Protein AF-A0A7D6HSE8-F1 (afdb_monomer)

pLDDT: mean 80.62, std 21.32, range [30.31, 98.62]

Sequence (185 aa):
MSLGQIPGYRVGAGWLGALLAVSVLATGCTHPKQSHAVPAATVAAPESGAAALASEVQRELNSMRVTRYQHTTAVEESSG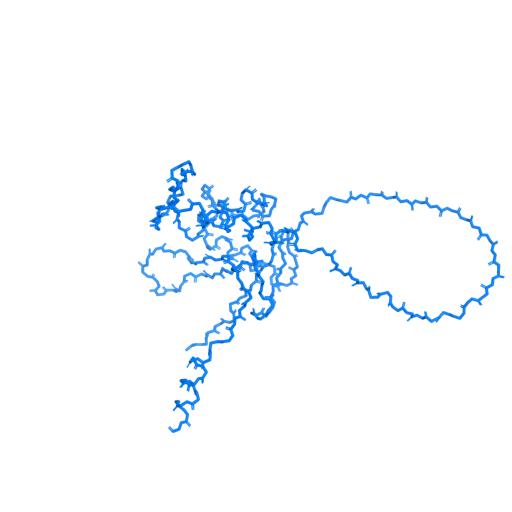QFFYDCSGLVDYALERATPADLQPIPHQKARPLAADIESYLQRGLGGPIQGWQPLSRVDALRAGDVVAWLATEDSTTGDTGHVMVVLAAPAQNSARRRRMAGARG

Solvent-accessible surface area (backbone atoms only — not comparable to full-atom values): 11095 Å² total; per-residue (Å²): 134,80,86,69,85,70,55,37,32,34,32,25,70,79,84,80,87,82,81,86,84,87,86,82,91,84,91,75,97,72,91,74,85,81,73,81,71,72,75,79,76,78,82,81,81,49,62,66,34,11,46,35,34,32,52,40,49,51,50,49,62,74,50,51,73,43,74,48,82,36,92,62,68,48,75,43,71,95,78,12,36,45,28,24,31,55,27,41,49,53,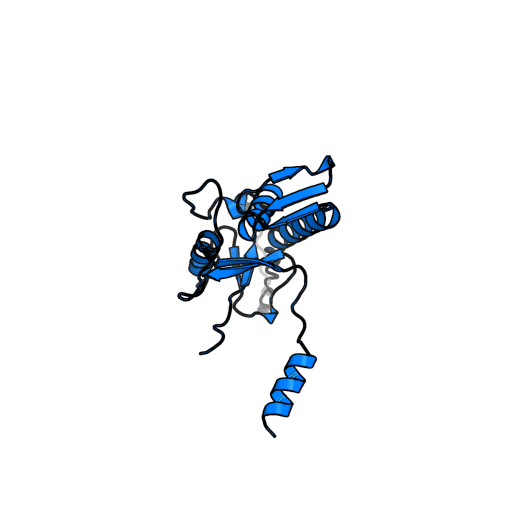51,57,30,27,60,73,48,39,43,78,46,46,67,74,51,66,59,90,60,100,57,52,46,21,38,32,51,27,58,50,54,60,72,15,73,89,42,70,43,86,23,33,36,58,34,98,46,66,83,72,44,38,43,19,21,40,37,46,39,66,48,58,94,84,62,85,79,82,61,57,35,40,35,46,73,32,80,54,58,72,75,85,62,65,70,61,53,50,55,62,60,62,73,75,112

Structure (mmCIF, N/CA/C/O backbone):
data_AF-A0A7D6HSE8-F1
#
_entry.id   AF-A0A7D6HSE8-F1
#
loop_
_atom_site.group_PDB
_atom_site.id
_atom_site.type_symbol
_atom_site.label_atom_id
_atom_site.label_alt_id
_atom_site.label_comp_id
_atom_site.label_asym_id
_atom_site.label_entity_id
_atom_site.label_seq_id
_atom_site.pdbx_PDB_ins_code
_atom_site.Cartn_x
_atom_site.Cartn_y
_atom_site.Cartn_z
_atom_site.occupancy
_atom_site.B_iso_or_equiv
_atom_site.auth_seq_id
_atom_site.auth_comp_id
_atom_site.auth_asym_id
_atom_site.auth_atom_id
_atom_site.pdbx_PDB_model_num
ATOM 1 N N . MET A 1 1 ? -0.304 -4.007 -27.794 1.00 36.06 1 MET A N 1
ATOM 2 C CA . MET A 1 1 ? 0.899 -3.689 -26.996 1.00 36.06 1 MET A CA 1
ATOM 3 C C . MET A 1 1 ? 0.974 -4.669 -25.834 1.00 36.06 1 MET A C 1
ATOM 5 O O . MET A 1 1 ? -0.071 -5.063 -25.330 1.00 36.06 1 MET A O 1
ATOM 9 N N . SER A 1 2 ? 2.173 -5.170 -25.530 1.00 30.31 2 SER A N 1
ATOM 10 C CA . SER A 1 2 ? 2.419 -6.260 -24.574 1.00 30.31 2 SER A CA 1
ATOM 11 C C . SER A 1 2 ? 2.008 -5.851 -23.158 1.00 30.31 2 SER A C 1
ATOM 13 O O . SER A 1 2 ? 2.366 -4.760 -22.727 1.00 30.31 2 SER A O 1
ATOM 15 N N . LEU A 1 3 ? 1.287 -6.716 -22.435 1.00 37.12 3 LEU A N 1
ATOM 16 C CA . LEU A 1 3 ? 1.156 -6.619 -20.979 1.00 37.12 3 LEU A CA 1
ATOM 17 C C . LEU A 1 3 ? 2.565 -6.797 -20.407 1.00 37.12 3 LEU A C 1
ATOM 19 O O . LEU A 1 3 ? 3.036 -7.926 -20.262 1.00 37.12 3 LEU A O 1
ATOM 23 N N . GLY A 1 4 ? 3.257 -5.678 -20.191 1.00 40.88 4 GLY A N 1
ATOM 24 C CA . GLY A 1 4 ? 4.542 -5.644 -19.514 1.00 40.88 4 GLY A CA 1
ATOM 25 C C . GLY A 1 4 ? 4.431 -6.420 -18.209 1.00 40.88 4 GLY A C 1
ATOM 26 O O . GLY A 1 4 ? 3.428 -6.335 -17.502 1.00 40.88 4 GLY A O 1
ATOM 27 N N . GLN A 1 5 ? 5.428 -7.254 -17.951 1.00 48.22 5 GLN A N 1
ATOM 28 C CA . GLN A 1 5 ? 5.528 -8.063 -16.748 1.00 48.22 5 GLN A CA 1
ATOM 29 C C . GLN A 1 5 ? 5.474 -7.121 -15.540 1.00 48.22 5 GLN A C 1
ATOM 31 O O . GLN A 1 5 ? 6.417 -6.369 -15.325 1.00 48.22 5 GLN A O 1
ATOM 36 N N . ILE A 1 6 ? 4.362 -7.112 -14.800 1.00 50.72 6 ILE A N 1
ATOM 37 C CA . ILE A 1 6 ? 4.238 -6.292 -13.592 1.00 50.72 6 ILE A CA 1
ATOM 38 C C . ILE A 1 6 ? 5.095 -6.970 -12.509 1.00 50.72 6 ILE A C 1
ATOM 40 O O . ILE A 1 6 ? 4.810 -8.126 -12.169 1.00 50.72 6 ILE A O 1
ATOM 44 N N . PRO A 1 7 ? 6.167 -6.324 -12.015 1.00 69.06 7 PRO A N 1
ATOM 45 C CA . PRO A 1 7 ? 7.009 -6.897 -10.974 1.00 69.06 7 PRO A CA 1
ATOM 46 C C . PRO A 1 7 ? 6.282 -6.900 -9.622 1.00 69.06 7 PRO A C 1
ATOM 48 O O . PRO A 1 7 ? 5.428 -6.058 -9.350 1.00 69.06 7 PRO A O 1
ATOM 51 N N . GLY A 1 8 ? 6.624 -7.874 -8.779 1.00 68.12 8 GLY A N 1
ATOM 52 C CA . GLY A 1 8 ? 6.192 -7.932 -7.383 1.00 68.12 8 GLY A CA 1
ATOM 53 C C . GLY A 1 8 ? 7.347 -7.612 -6.442 1.00 68.12 8 GLY A C 1
ATOM 54 O O . GLY A 1 8 ? 8.510 -7.762 -6.819 1.00 68.12 8 GLY A O 1
ATOM 55 N N . TYR A 1 9 ? 7.040 -7.223 -5.209 1.00 82.62 9 TYR A N 1
ATOM 56 C CA . TYR A 1 9 ? 8.035 -6.912 -4.184 1.00 82.62 9 TYR A CA 1
ATOM 57 C C . TYR A 1 9 ? 7.626 -7.479 -2.832 1.00 82.62 9 TYR A C 1
ATOM 59 O O . TYR A 1 9 ? 6.444 -7.568 -2.525 1.00 82.62 9 TYR A O 1
ATOM 67 N N . ARG A 1 10 ? 8.605 -7.844 -2.009 1.00 80.31 10 ARG A N 1
ATOM 68 C CA . ARG A 1 10 ? 8.411 -8.368 -0.656 1.00 80.31 10 ARG A CA 1
ATOM 69 C C . ARG A 1 10 ? 9.017 -7.423 0.369 1.00 80.31 10 ARG A C 1
ATOM 71 O O . ARG A 1 10 ? 10.150 -6.998 0.179 1.00 80.31 10 ARG A O 1
ATOM 78 N N . VAL A 1 11 ? 8.307 -7.161 1.461 1.00 74.38 11 VAL A N 1
ATOM 79 C CA . VAL A 1 11 ? 8.814 -6.386 2.604 1.00 74.38 11 VAL A CA 1
ATOM 80 C C . VAL A 1 11 ? 9.790 -7.239 3.432 1.00 74.38 11 VAL A C 1
ATOM 82 O O . VAL A 1 11 ? 9.459 -8.368 3.801 1.00 74.38 11 VAL A O 1
ATOM 85 N N . GLY A 1 12 ? 10.992 -6.733 3.714 1.00 55.94 12 GLY A N 1
ATOM 86 C CA . GLY A 1 12 ? 12.072 -7.423 4.426 1.00 55.94 12 GLY A CA 1
ATOM 87 C C . GLY A 1 12 ? 12.491 -6.694 5.704 1.00 55.94 12 GLY A C 1
ATOM 88 O O . GLY A 1 12 ? 12.562 -5.482 5.721 1.00 55.94 12 GLY A O 1
ATOM 89 N N . ALA A 1 13 ? 12.823 -7.422 6.772 1.00 50.97 13 ALA A N 1
ATOM 90 C CA . ALA A 1 13 ? 13.191 -6.809 8.050 1.00 50.97 13 ALA A CA 1
ATOM 91 C C . ALA A 1 13 ? 14.540 -6.059 7.995 1.00 50.97 13 ALA A C 1
ATOM 93 O O . ALA A 1 13 ? 15.542 -6.592 7.508 1.00 50.97 13 ALA A O 1
ATOM 94 N N . GLY A 1 14 ? 14.581 -4.845 8.554 1.00 42.38 14 GLY A N 1
ATOM 95 C CA . GLY A 1 14 ? 15.813 -4.083 8.768 1.00 42.38 14 GLY A CA 1
ATOM 96 C C . GLY A 1 14 ? 16.834 -4.849 9.622 1.00 42.38 14 GLY A C 1
ATOM 97 O O . GLY A 1 14 ? 16.529 -5.318 10.717 1.00 42.38 14 GLY A O 1
ATOM 98 N N . TRP A 1 15 ? 18.063 -4.978 9.121 1.00 44.41 15 TRP A N 1
ATOM 99 C CA . TRP A 1 15 ? 19.154 -5.678 9.802 1.00 44.41 15 TRP A CA 1
ATOM 100 C C . TRP A 1 15 ? 19.808 -4.777 10.864 1.00 44.41 15 TRP A C 1
ATOM 102 O O . TRP A 1 15 ? 20.559 -3.867 10.517 1.00 44.41 15 TRP A O 1
ATOM 112 N N . LEU A 1 16 ? 19.597 -5.058 12.156 1.00 44.12 16 LEU A N 1
ATOM 113 C CA . LEU A 1 16 ? 20.540 -4.655 13.208 1.00 44.12 16 LEU A CA 1
ATOM 114 C C . LEU A 1 16 ? 21.566 -5.777 13.401 1.00 44.12 16 LEU A C 1
ATOM 116 O O . LEU A 1 16 ? 21.229 -6.881 13.824 1.00 44.12 16 LEU A O 1
ATOM 120 N N . GLY A 1 17 ? 22.824 -5.488 13.072 1.00 39.34 17 GLY A N 1
ATOM 121 C CA . GLY A 1 17 ? 23.940 -6.404 13.277 1.00 39.34 17 GLY A CA 1
ATOM 122 C C . GLY A 1 17 ? 24.203 -6.669 14.760 1.00 39.34 17 GLY A C 1
ATOM 123 O O . GLY A 1 17 ? 24.316 -5.735 15.553 1.00 39.34 17 GLY A O 1
ATOM 124 N N . ALA A 1 18 ? 24.363 -7.943 15.118 1.00 41.59 18 ALA A N 1
ATOM 125 C CA . ALA A 1 18 ? 24.925 -8.359 16.396 1.00 41.59 18 ALA A CA 1
ATOM 126 C C . ALA A 1 18 ? 26.293 -9.017 16.166 1.00 41.59 18 ALA A C 1
ATOM 128 O O . ALA A 1 18 ? 26.443 -9.962 15.392 1.00 41.59 18 ALA A O 1
ATOM 129 N N . LEU A 1 19 ? 27.286 -8.435 16.831 1.00 45.53 19 LEU A N 1
ATOM 130 C CA . LEU A 1 19 ? 28.700 -8.779 16.844 1.00 45.53 19 LEU A CA 1
ATOM 131 C C . LEU A 1 19 ? 29.009 -10.051 17.656 1.00 45.53 19 LEU A C 1
ATOM 133 O O . LEU A 1 19 ? 28.381 -10.316 18.673 1.00 45.53 19 LEU A O 1
ATOM 137 N N . LEU A 1 20 ? 30.101 -10.701 17.231 1.00 44.66 20 LEU A N 1
ATOM 138 C CA . LEU A 1 20 ? 31.124 -11.422 18.007 1.00 44.66 20 LEU A CA 1
ATOM 139 C C . LEU A 1 20 ? 30.714 -12.619 18.887 1.00 44.66 20 LEU A C 1
ATOM 141 O O . LEU A 1 20 ? 30.220 -12.471 19.998 1.00 44.66 20 LEU A O 1
ATOM 145 N N . ALA A 1 21 ? 31.208 -13.795 18.490 1.00 40.31 21 ALA A N 1
ATOM 146 C CA . ALA A 1 21 ? 31.783 -14.748 19.436 1.00 40.31 21 ALA A CA 1
ATOM 147 C C . ALA A 1 21 ? 33.101 -15.302 18.873 1.00 40.31 21 ALA A C 1
ATOM 149 O O . ALA A 1 21 ? 33.128 -16.127 17.962 1.00 40.31 21 ALA A O 1
ATOM 150 N N . VAL A 1 22 ? 34.205 -14.793 19.419 1.00 44.22 22 VAL A N 1
ATOM 151 C CA . VAL A 1 22 ? 35.544 -15.385 19.330 1.00 44.22 22 VAL A CA 1
ATOM 152 C C . VAL A 1 22 ? 35.584 -16.581 20.279 1.00 44.22 22 VAL A C 1
ATOM 154 O O . VAL A 1 22 ? 35.156 -16.466 21.426 1.00 44.22 22 VAL A O 1
ATOM 157 N N . SER A 1 23 ? 36.142 -17.710 19.848 1.00 45.28 23 SER A N 1
ATOM 158 C CA . SER A 1 23 ? 36.688 -18.721 20.761 1.00 45.28 23 SER A CA 1
ATOM 159 C C . SER A 1 23 ? 37.835 -19.479 20.102 1.00 45.28 23 SER A C 1
ATOM 161 O O . SER A 1 23 ? 37.793 -19.831 18.925 1.00 45.28 23 SER A O 1
ATOM 163 N N . VAL A 1 24 ? 38.888 -19.651 20.894 1.00 48.06 24 VAL A N 1
ATOM 164 C CA . VAL A 1 24 ? 40.254 -20.031 20.534 1.00 48.06 24 VAL A CA 1
ATOM 165 C C . VAL A 1 24 ? 40.565 -21.420 21.116 1.00 48.06 24 VAL A C 1
ATOM 167 O O . VAL A 1 24 ? 40.297 -21.661 22.286 1.00 48.06 24 VAL A O 1
ATOM 170 N N . LEU A 1 25 ? 41.188 -22.256 20.269 1.00 50.25 25 LEU A N 1
ATOM 171 C CA . LEU A 1 25 ? 42.064 -23.431 20.482 1.00 50.25 25 LEU A CA 1
ATOM 172 C C . LEU A 1 25 ? 41.555 -24.715 21.173 1.00 50.25 25 LEU A C 1
ATOM 174 O O . LEU A 1 25 ? 41.313 -24.751 22.373 1.00 50.25 25 LEU A O 1
ATOM 178 N N . ALA A 1 26 ? 41.676 -25.830 20.436 1.00 41.03 26 ALA A N 1
ATOM 179 C CA . ALA A 1 26 ? 42.289 -27.065 20.940 1.00 41.03 26 ALA A CA 1
ATOM 180 C C . ALA A 1 26 ? 42.908 -27.889 19.789 1.00 41.03 26 ALA A C 1
ATOM 182 O O . ALA A 1 26 ? 42.267 -28.179 18.781 1.00 41.03 26 ALA A O 1
ATOM 183 N N . THR A 1 27 ? 44.181 -28.237 19.954 1.00 50.97 27 THR A N 1
ATOM 184 C CA . THR A 1 27 ? 45.035 -29.021 19.055 1.00 50.97 27 THR A CA 1
ATOM 185 C C . THR A 1 27 ? 44.689 -30.510 19.142 1.00 50.97 27 THR A C 1
ATOM 187 O O . THR A 1 27 ? 44.742 -31.090 20.223 1.00 50.97 27 THR A O 1
ATOM 190 N N . GLY A 1 28 ? 44.398 -31.153 18.008 1.00 42.84 28 GLY A N 1
ATOM 191 C CA . GLY A 1 28 ? 44.205 -32.603 17.933 1.00 42.84 28 GLY A CA 1
ATOM 192 C C . GLY A 1 28 ? 44.249 -33.110 16.493 1.00 42.84 28 GLY A C 1
ATOM 193 O O . GLY A 1 28 ? 43.320 -32.894 15.721 1.00 42.84 28 GLY A O 1
ATOM 194 N N . CYS A 1 29 ? 45.343 -33.777 16.122 1.00 44.50 29 CYS A N 1
ATOM 195 C CA . CYS A 1 29 ? 45.535 -34.394 14.812 1.00 44.50 29 CYS A CA 1
ATOM 196 C C . CYS A 1 29 ? 44.615 -35.608 14.632 1.00 44.50 29 CYS A C 1
ATOM 198 O O . CYS A 1 29 ? 44.928 -36.696 15.102 1.00 44.50 29 CYS A O 1
ATOM 200 N N . THR A 1 30 ? 43.528 -35.451 13.883 1.00 50.44 30 THR A N 1
ATOM 201 C CA . THR A 1 30 ? 42.883 -36.542 13.137 1.00 50.44 30 THR A CA 1
ATOM 202 C C . THR A 1 30 ? 42.381 -35.956 11.822 1.00 50.44 30 THR A C 1
ATOM 204 O O . THR A 1 30 ? 41.719 -34.928 11.827 1.00 50.44 30 THR A O 1
ATOM 207 N N . HIS A 1 31 ? 42.769 -36.549 10.690 1.00 52.72 31 HIS A N 1
ATOM 208 C CA . HIS A 1 31 ? 42.322 -36.151 9.352 1.00 52.72 31 HIS A CA 1
ATOM 209 C C . HIS A 1 31 ? 40.911 -36.705 9.098 1.00 52.72 31 HIS A C 1
ATOM 211 O O . HIS A 1 31 ? 40.783 -37.923 8.936 1.00 52.72 31 HIS A O 1
ATOM 217 N N . PRO A 1 32 ? 39.855 -35.877 8.986 1.00 47.06 32 PRO A N 1
ATOM 218 C CA . PRO A 1 32 ? 38.581 -36.323 8.462 1.00 47.06 32 PRO A CA 1
ATOM 219 C C . PRO A 1 32 ? 38.535 -36.049 6.957 1.00 47.06 32 PRO A C 1
ATOM 221 O O . PRO A 1 32 ? 38.847 -34.962 6.471 1.00 47.06 32 PRO A O 1
ATOM 224 N N . LYS A 1 33 ? 38.110 -37.066 6.213 1.00 42.75 33 LYS A N 1
ATOM 225 C CA . LYS A 1 33 ? 37.761 -37.010 4.795 1.00 42.75 33 LYS A CA 1
ATOM 226 C C . LYS A 1 33 ? 36.718 -35.898 4.596 1.00 42.75 33 LYS A C 1
ATOM 228 O O . LYS A 1 33 ? 35.562 -36.069 4.983 1.00 42.75 33 LYS A O 1
ATOM 233 N N . GLN A 1 34 ? 37.132 -34.757 4.043 1.00 43.34 34 GLN A N 1
ATOM 234 C CA . GLN A 1 34 ? 36.261 -33.612 3.772 1.00 43.34 34 GLN A CA 1
ATOM 235 C C . GLN A 1 34 ? 35.265 -33.978 2.669 1.00 43.34 34 GLN A C 1
ATOM 237 O O . GLN A 1 34 ? 35.491 -33.768 1.482 1.00 43.34 34 GLN A O 1
ATOM 242 N N . SER A 1 35 ? 34.142 -34.565 3.071 1.00 46.38 35 SER A N 1
ATOM 243 C CA . SER A 1 35 ? 32.931 -34.507 2.267 1.00 46.38 35 SER A CA 1
ATOM 244 C C . SER A 1 35 ? 32.441 -33.072 2.387 1.00 46.38 35 SER A C 1
ATOM 246 O O . SER A 1 35 ? 31.913 -32.690 3.430 1.00 46.38 3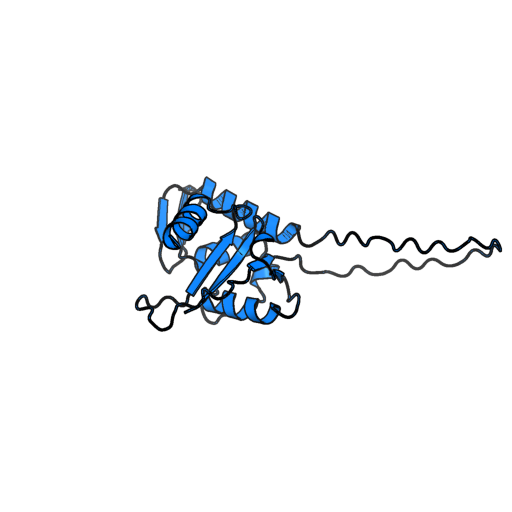5 SER A O 1
ATOM 248 N N . HIS A 1 36 ? 32.675 -32.258 1.358 1.00 41.41 36 HIS A N 1
ATOM 249 C CA . HIS A 1 36 ? 32.034 -30.955 1.218 1.00 41.41 36 HIS A CA 1
ATOM 250 C C . HIS A 1 36 ? 30.530 -31.175 1.008 1.00 41.41 36 HIS A C 1
ATOM 252 O O . HIS A 1 36 ? 30.005 -31.057 -0.096 1.00 41.41 36 HIS A O 1
ATOM 258 N N . ALA A 1 37 ? 29.828 -31.526 2.083 1.00 45.69 37 ALA A N 1
ATOM 259 C CA . ALA A 1 37 ? 28.430 -31.189 2.215 1.00 45.69 37 ALA A CA 1
ATOM 260 C C . ALA A 1 37 ? 28.402 -29.664 2.268 1.00 45.69 37 ALA A C 1
ATOM 262 O O . ALA A 1 37 ? 28.741 -29.058 3.283 1.00 45.69 37 ALA A O 1
ATOM 263 N N . VAL A 1 38 ? 28.098 -29.048 1.126 1.00 43.41 38 VAL A N 1
ATOM 264 C CA . VAL A 1 38 ? 27.710 -27.643 1.072 1.00 43.41 38 VAL A CA 1
ATOM 265 C C . VAL A 1 38 ? 26.595 -27.503 2.105 1.00 43.41 38 VAL A C 1
ATOM 267 O O . VAL A 1 38 ? 25.578 -28.188 1.954 1.00 43.41 38 VAL A O 1
ATOM 270 N N . PRO A 1 39 ? 26.760 -26.712 3.180 1.00 44.56 39 PRO A N 1
ATOM 271 C CA . PRO A 1 39 ? 25.620 -26.401 4.012 1.00 44.56 39 PRO A CA 1
ATOM 272 C C . PRO A 1 39 ? 24.619 -25.738 3.075 1.00 44.56 39 PRO A C 1
ATOM 274 O O . PRO A 1 39 ? 24.900 -24.686 2.498 1.00 44.56 39 PRO A O 1
ATOM 277 N N . ALA A 1 40 ? 23.483 -26.402 2.856 1.00 45.91 40 ALA A N 1
ATOM 278 C CA . ALA A 1 40 ? 22.316 -25.751 2.308 1.00 45.91 40 ALA A CA 1
ATOM 279 C C . ALA A 1 40 ? 22.041 -24.596 3.266 1.00 45.91 40 ALA A C 1
ATOM 281 O O . ALA A 1 40 ? 21.557 -24.796 4.380 1.00 45.91 40 ALA A O 1
ATOM 282 N N . ALA A 1 41 ? 22.480 -23.405 2.872 1.00 39.56 41 ALA A N 1
ATOM 283 C CA . ALA A 1 41 ? 22.129 -22.182 3.541 1.00 39.56 41 ALA A CA 1
ATOM 284 C C . ALA A 1 41 ? 20.613 -22.081 3.409 1.00 39.56 41 ALA A C 1
ATOM 286 O O . ALA A 1 41 ? 20.081 -21.643 2.390 1.00 39.56 41 ALA A O 1
ATOM 287 N N . THR A 1 42 ? 19.907 -22.556 4.428 1.00 43.62 42 THR A N 1
ATOM 288 C CA . THR A 1 42 ? 18.538 -22.153 4.687 1.00 43.62 42 THR A CA 1
ATOM 289 C C . THR A 1 42 ? 18.607 -20.655 4.947 1.00 43.62 42 THR A C 1
ATOM 291 O O . THR A 1 42 ? 18.818 -20.213 6.072 1.00 43.62 42 THR A O 1
ATOM 294 N N . VAL A 1 43 ? 18.495 -19.858 3.885 1.00 42.53 43 VAL A N 1
ATOM 295 C CA . VAL A 1 43 ? 18.229 -18.424 3.985 1.00 42.53 43 VAL A CA 1
ATOM 296 C C . VAL A 1 43 ? 16.761 -18.293 4.387 1.00 42.53 43 VAL A C 1
ATOM 298 O O . VAL A 1 43 ? 15.889 -18.011 3.572 1.00 42.53 43 VAL A O 1
ATOM 301 N N . ALA A 1 44 ? 16.471 -18.585 5.651 1.00 50.56 44 ALA A N 1
ATOM 302 C CA . ALA A 1 44 ? 15.206 -18.242 6.276 1.00 50.56 44 ALA A CA 1
ATOM 303 C C . ALA A 1 44 ? 15.391 -16.901 6.991 1.00 50.56 44 ALA A C 1
ATOM 305 O O . ALA A 1 44 ? 15.907 -16.881 8.102 1.00 50.56 44 ALA A O 1
ATOM 306 N N . ALA A 1 45 ? 15.030 -15.803 6.314 1.00 50.69 45 ALA A N 1
ATOM 307 C CA . ALA A 1 45 ? 14.552 -14.537 6.899 1.00 50.69 45 ALA A CA 1
ATOM 308 C C . ALA A 1 45 ? 14.378 -13.452 5.811 1.00 50.69 45 ALA A C 1
ATOM 310 O O . ALA A 1 45 ? 15.264 -12.628 5.589 1.00 50.69 45 ALA A O 1
ATOM 311 N N . PRO A 1 46 ? 13.248 -13.481 5.087 1.00 52.28 46 PRO A N 1
ATOM 312 C CA . PRO A 1 46 ? 12.526 -12.238 4.778 1.00 52.28 46 PRO A CA 1
ATOM 313 C C . PRO A 1 46 ? 11.000 -12.361 4.977 1.00 52.28 46 PRO A C 1
ATOM 315 O O . PRO A 1 46 ? 10.239 -11.544 4.475 1.00 52.28 46 PRO A O 1
ATOM 318 N N . GLU A 1 47 ? 10.520 -13.392 5.680 1.00 58.72 47 GLU A N 1
ATOM 319 C CA . GLU A 1 47 ? 9.078 -13.672 5.801 1.00 58.72 47 GLU A CA 1
ATOM 320 C C . GLU A 1 47 ? 8.350 -12.793 6.837 1.00 58.72 47 GLU A C 1
ATOM 322 O O . GLU A 1 47 ? 7.130 -12.670 6.770 1.00 58.72 47 GLU A O 1
ATOM 327 N N . SER A 1 48 ? 9.061 -12.143 7.766 1.00 76.00 48 SER A N 1
ATOM 328 C CA . SER A 1 48 ? 8.428 -11.409 8.872 1.00 76.00 48 SER A CA 1
ATOM 329 C C . SER A 1 48 ? 7.744 -10.107 8.445 1.00 76.00 48 SER A C 1
ATOM 331 O O . SER A 1 48 ? 6.661 -9.817 8.941 1.00 76.00 48 SER A O 1
ATOM 333 N N . GLY A 1 49 ? 8.341 -9.341 7.523 1.00 90.25 49 GLY A N 1
ATOM 334 C CA . GLY A 1 49 ? 7.796 -8.053 7.074 1.00 90.25 49 GLY A CA 1
ATOM 335 C C . GLY A 1 49 ? 6.524 -8.221 6.243 1.00 90.25 49 GLY A C 1
ATOM 336 O O . GLY A 1 49 ? 5.483 -7.657 6.566 1.00 90.25 49 GLY A O 1
ATOM 337 N N . ALA A 1 50 ? 6.571 -9.087 5.227 1.00 93.50 50 ALA A N 1
ATOM 338 C CA . ALA A 1 50 ? 5.390 -9.415 4.429 1.00 93.50 50 ALA A CA 1
ATOM 339 C C . ALA A 1 50 ? 4.268 -10.043 5.274 1.00 93.50 50 ALA A C 1
ATOM 341 O O . ALA A 1 50 ? 3.112 -9.652 5.143 1.00 93.50 50 ALA A O 1
ATOM 342 N N . ALA A 1 51 ? 4.584 -10.961 6.195 1.00 94.94 51 ALA A N 1
ATOM 343 C CA . ALA A 1 51 ? 3.570 -11.530 7.082 1.00 94.94 51 ALA A CA 1
ATOM 344 C C . ALA A 1 51 ? 2.931 -10.474 8.003 1.00 94.94 51 ALA A C 1
ATOM 346 O O . ALA A 1 51 ? 1.719 -10.525 8.232 1.00 94.94 51 ALA A O 1
ATOM 347 N N . ALA A 1 52 ? 3.715 -9.512 8.502 1.00 96.38 52 ALA A N 1
ATOM 348 C CA . ALA A 1 52 ? 3.206 -8.400 9.300 1.00 96.38 52 ALA A CA 1
ATOM 349 C C . ALA A 1 52 ? 2.269 -7.506 8.477 1.00 96.38 52 ALA A C 1
ATOM 351 O O . ALA A 1 52 ? 1.141 -7.265 8.905 1.00 96.38 52 ALA A O 1
ATOM 352 N N . LEU A 1 53 ? 2.679 -7.102 7.268 1.00 97.75 53 LEU A N 1
ATOM 353 C CA . LEU A 1 53 ? 1.837 -6.300 6.377 1.00 97.75 53 LEU A CA 1
ATOM 354 C C . LEU A 1 53 ? 0.539 -7.033 6.010 1.00 97.75 53 LEU A C 1
ATOM 356 O O . LEU A 1 53 ? -0.541 -6.454 6.084 1.00 97.75 53 LEU A O 1
ATOM 360 N N . ALA A 1 54 ? 0.621 -8.320 5.663 1.00 97.88 54 ALA A N 1
ATOM 361 C CA . ALA A 1 54 ? -0.554 -9.133 5.359 1.00 97.88 54 ALA A CA 1
ATOM 362 C C . ALA A 1 54 ? -1.524 -9.206 6.546 1.00 97.88 54 ALA A C 1
ATOM 364 O O . ALA A 1 54 ? -2.735 -9.074 6.368 1.00 97.88 54 ALA A O 1
ATOM 365 N N . SER A 1 55 ? -0.991 -9.412 7.754 1.00 97.94 55 SER A N 1
ATOM 366 C CA . SER A 1 55 ? -1.791 -9.498 8.978 1.00 97.94 55 SER A CA 1
ATOM 367 C C . SER A 1 55 ? -2.480 -8.173 9.290 1.00 97.94 55 SER A C 1
ATOM 369 O O . SER A 1 55 ? -3.647 -8.172 9.680 1.00 97.94 55 SER A O 1
ATOM 371 N N . GLU A 1 56 ? -1.789 -7.056 9.075 1.00 98.38 56 GLU A N 1
ATOM 372 C CA . GLU A 1 56 ? -2.335 -5.723 9.310 1.00 98.38 56 GLU A CA 1
ATOM 373 C C . GLU A 1 56 ? -3.430 -5.366 8.305 1.00 98.38 56 GLU A C 1
ATOM 375 O O . GLU A 1 56 ? -4.538 -5.011 8.707 1.00 98.38 56 GLU A O 1
ATOM 380 N N . VAL A 1 57 ? -3.193 -5.591 7.011 1.00 98.50 57 VAL A N 1
ATOM 381 C CA . VAL A 1 57 ? -4.227 -5.398 5.985 1.00 98.50 57 VAL A CA 1
ATOM 382 C C . VAL A 1 57 ? -5.439 -6.288 6.267 1.00 98.50 57 VAL A C 1
ATOM 384 O O . VAL A 1 57 ? -6.580 -5.842 6.160 1.00 98.50 57 VAL A O 1
ATOM 387 N N . GLN A 1 58 ? -5.233 -7.539 6.688 1.00 98.44 58 GLN A N 1
ATOM 388 C CA . GLN A 1 58 ? -6.342 -8.422 7.046 1.00 98.44 58 GLN A CA 1
ATOM 389 C C . GLN A 1 58 ? -7.108 -7.918 8.280 1.00 98.44 58 GLN A C 1
ATOM 391 O O . GLN A 1 58 ? -8.337 -8.014 8.311 1.00 98.44 58 GLN A O 1
ATOM 396 N N . ARG A 1 59 ? -6.418 -7.367 9.286 1.00 98.44 59 ARG A N 1
ATOM 397 C CA . ARG A 1 59 ? -7.038 -6.748 10.468 1.00 98.44 59 ARG A CA 1
ATOM 398 C C . ARG A 1 59 ? -7.916 -5.563 10.073 1.00 98.44 59 ARG A C 1
ATOM 400 O O . ARG A 1 59 ? -9.052 -5.481 10.546 1.00 98.44 59 ARG A O 1
ATOM 407 N N . GLU A 1 60 ? -7.421 -4.681 9.208 1.00 98.38 60 GLU A N 1
ATOM 408 C CA . GLU A 1 60 ? -8.189 -3.549 8.683 1.00 98.38 60 GLU A CA 1
ATOM 409 C C . GLU A 1 60 ? -9.434 -4.026 7.934 1.00 98.38 60 GLU A C 1
ATOM 411 O O . GLU A 1 60 ? -10.546 -3.628 8.276 1.00 98.38 60 GLU A O 1
ATOM 416 N N . LEU A 1 61 ? -9.269 -4.950 6.979 1.00 97.81 61 LEU A N 1
ATOM 417 C CA . LEU A 1 61 ? -10.376 -5.508 6.195 1.00 97.81 61 LEU A CA 1
ATOM 418 C C . LEU A 1 61 ? -11.437 -6.178 7.079 1.00 97.81 61 LEU A C 1
ATOM 420 O O . LEU A 1 61 ? -12.628 -6.030 6.824 1.00 97.81 61 LEU A O 1
ATOM 424 N N . ASN A 1 62 ? -11.025 -6.872 8.142 1.00 98.31 62 ASN A N 1
ATOM 425 C CA . ASN A 1 62 ? -11.944 -7.502 9.094 1.00 98.31 62 ASN A CA 1
ATOM 426 C C . ASN A 1 62 ? -12.670 -6.486 9.993 1.00 98.31 62 ASN A C 1
ATOM 428 O O . ASN A 1 62 ? -13.756 -6.776 10.494 1.00 98.31 62 ASN A O 1
ATOM 432 N N . SER A 1 63 ? -12.068 -5.319 10.226 1.00 98.19 63 SER A N 1
ATOM 433 C CA . SER A 1 63 ? -12.629 -4.253 11.069 1.00 98.19 63 SER A CA 1
ATOM 434 C C . SER A 1 63 ? -13.507 -3.279 10.276 1.00 98.19 63 SER A C 1
ATOM 436 O O . SER A 1 63 ? -14.304 -2.536 10.853 1.00 98.19 63 SER A O 1
ATOM 438 N N . MET A 1 64 ? -13.367 -3.274 8.952 1.00 98.25 64 MET A N 1
ATOM 439 C CA . MET A 1 64 ? -14.024 -2.344 8.048 1.00 98.25 64 MET A CA 1
ATOM 440 C C . MET A 1 64 ? -15.533 -2.595 7.955 1.00 98.25 64 MET A C 1
ATOM 442 O O . MET A 1 64 ? -15.997 -3.661 7.557 1.00 98.25 64 MET A O 1
ATOM 446 N N . ARG A 1 65 ? -16.313 -1.564 8.286 1.00 98.50 65 ARG A N 1
ATOM 447 C CA . ARG A 1 65 ? -17.779 -1.527 8.163 1.00 98.50 65 ARG A CA 1
ATOM 448 C C . ARG A 1 65 ? -18.236 -0.570 7.074 1.00 98.50 65 ARG A C 1
ATOM 450 O O . ARG A 1 65 ? -19.206 -0.848 6.376 1.00 98.50 65 ARG A O 1
ATOM 457 N N . VAL A 1 66 ? -17.547 0.562 6.943 1.00 98.19 66 VAL A N 1
ATOM 458 C CA . VAL A 1 66 ? -17.839 1.595 5.948 1.00 98.19 66 VAL A CA 1
ATOM 459 C C . VAL A 1 66 ? -16.531 2.016 5.298 1.00 98.19 66 VAL A C 1
ATOM 461 O O . VAL A 1 66 ? -15.556 2.314 5.986 1.00 98.19 66 VAL A O 1
ATOM 464 N N . THR A 1 67 ? -16.516 2.056 3.967 1.00 97.81 67 THR A N 1
ATOM 465 C CA . THR A 1 67 ? -15.351 2.496 3.201 1.00 97.81 67 THR A CA 1
ATOM 466 C C . THR A 1 67 ? -15.748 3.310 1.980 1.00 97.81 67 THR A C 1
ATOM 468 O O . THR A 1 67 ? -16.869 3.218 1.473 1.00 97.81 67 THR A O 1
ATOM 471 N N . ARG A 1 68 ? -14.816 4.145 1.532 1.00 97.06 68 ARG A N 1
ATOM 472 C CA . ARG A 1 68 ? -14.909 4.974 0.339 1.00 97.06 68 ARG A CA 1
ATOM 473 C C . ARG A 1 68 ? -13.499 5.223 -0.172 1.00 97.06 68 ARG A C 1
ATOM 475 O O . ARG A 1 68 ? -12.628 5.614 0.601 1.00 97.06 68 ARG A O 1
ATOM 482 N N . TYR A 1 69 ? -13.325 5.063 -1.479 1.00 95.31 69 TYR A N 1
ATOM 483 C CA . TYR A 1 69 ? -12.102 5.469 -2.151 1.00 95.31 69 TYR A CA 1
ATOM 484 C C . TYR A 1 69 ? -12.002 7.001 -2.179 1.00 95.31 69 TYR A C 1
ATOM 486 O O . TYR A 1 69 ? -12.873 7.660 -2.752 1.00 95.31 69 TYR A O 1
ATOM 494 N N . GLN A 1 70 ? -10.977 7.571 -1.543 1.00 95.06 70 GLN A N 1
ATOM 495 C CA . GLN A 1 70 ? -10.730 9.018 -1.518 1.00 95.06 70 GLN A CA 1
ATOM 496 C C . GLN A 1 70 ? -9.253 9.339 -1.261 1.00 95.06 70 GLN A C 1
ATOM 498 O O . GLN A 1 70 ? -8.559 8.589 -0.589 1.00 95.06 70 GLN A O 1
ATOM 503 N N . HIS A 1 71 ? -8.778 10.493 -1.729 1.00 92.19 71 HIS A N 1
ATOM 504 C CA . HIS A 1 71 ? -7.347 10.830 -1.684 1.00 92.19 71 HIS A CA 1
ATOM 505 C C . HIS A 1 71 ? -6.804 11.212 -0.296 1.00 92.19 71 HIS A C 1
ATOM 507 O O . HIS A 1 71 ? -5.590 11.229 -0.080 1.00 92.19 71 HIS A O 1
ATOM 513 N N . THR A 1 72 ? -7.686 11.494 0.664 1.00 93.75 72 THR A N 1
ATOM 514 C CA . THR A 1 72 ? -7.313 11.766 2.057 1.00 93.75 72 THR A CA 1
ATOM 515 C C . THR A 1 72 ? -7.569 10.535 2.911 1.00 93.75 72 THR A C 1
ATOM 517 O O . THR A 1 72 ? -8.717 10.111 3.038 1.00 93.75 72 THR A O 1
ATOM 520 N N . THR A 1 73 ? -6.519 9.996 3.530 1.00 96.81 73 THR A N 1
ATOM 521 C CA . THR A 1 73 ? -6.647 8.907 4.502 1.00 96.81 73 THR A CA 1
ATOM 522 C C . THR A 1 73 ? -7.360 9.416 5.756 1.00 96.81 73 THR A C 1
ATOM 524 O O . THR A 1 73 ? -6.916 10.379 6.379 1.00 96.81 73 THR A O 1
ATOM 527 N N . ALA A 1 74 ? -8.471 8.783 6.119 1.00 97.69 74 ALA A N 1
ATOM 528 C CA . ALA A 1 74 ? -9.220 9.027 7.344 1.00 97.69 74 ALA A CA 1
ATOM 529 C C . ALA A 1 74 ? -9.745 7.690 7.880 1.00 97.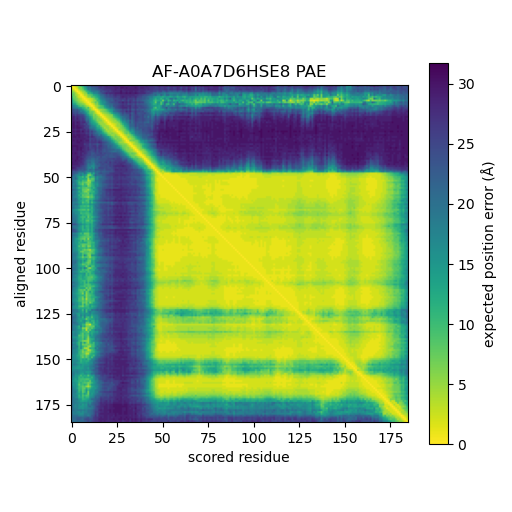69 74 ALA A C 1
ATOM 531 O O . ALA A 1 74 ? -10.563 7.030 7.235 1.00 97.69 74 ALA A O 1
ATOM 532 N N . VAL A 1 75 ? -9.262 7.292 9.056 1.00 98.00 75 VAL A N 1
ATOM 533 C CA . VAL A 1 75 ? -9.610 6.020 9.696 1.00 98.00 75 VAL A CA 1
ATOM 534 C C . VAL A 1 75 ? -10.147 6.291 11.096 1.00 98.00 75 VAL A C 1
ATOM 536 O O . VAL A 1 75 ? -9.489 6.948 11.898 1.00 98.00 75 VAL A O 1
ATOM 539 N N . GLU A 1 76 ? -11.333 5.763 11.388 1.00 98.06 76 GLU A N 1
ATOM 540 C CA . GLU A 1 76 ? -11.928 5.728 12.725 1.00 98.06 76 GLU A CA 1
ATOM 541 C C . GLU A 1 76 ? -12.246 4.270 13.072 1.00 98.06 76 GLU A C 1
ATOM 543 O O . GLU A 1 76 ? -13.344 3.761 12.804 1.00 98.06 76 GLU A O 1
ATOM 548 N N . GLU A 1 77 ? -11.249 3.586 13.643 1.00 96.19 77 GLU A N 1
ATOM 549 C CA . GLU A 1 77 ? -11.290 2.140 13.888 1.00 96.19 77 GLU A CA 1
ATOM 550 C C . GLU A 1 77 ? -12.441 1.735 14.813 1.00 96.19 77 GLU A C 1
ATOM 552 O O . GLU A 1 77 ? -13.068 0.701 14.586 1.00 96.19 77 GLU A O 1
ATOM 557 N N . SER A 1 78 ? -12.777 2.559 15.814 1.00 97.38 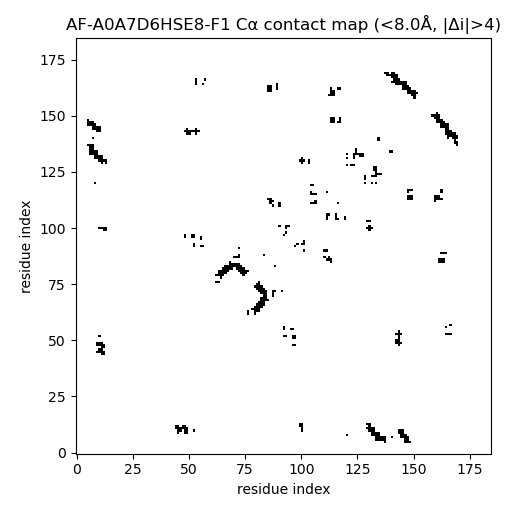78 SER A N 1
ATOM 558 C CA . SER A 1 78 ? -13.824 2.230 16.793 1.00 97.38 78 SER A CA 1
ATOM 559 C C . SER A 1 78 ? -15.207 2.069 16.150 1.00 97.38 78 SER A C 1
ATOM 561 O O . SER A 1 78 ? -16.027 1.265 16.595 1.00 97.38 78 SER A O 1
ATOM 563 N N . SER A 1 79 ? -15.446 2.804 15.062 1.00 97.56 79 SER A N 1
ATOM 564 C CA . SER A 1 79 ? -16.684 2.760 14.280 1.00 97.56 79 SER A CA 1
ATOM 565 C C . SER A 1 79 ? -16.573 1.914 13.004 1.00 97.56 79 SER A C 1
ATOM 567 O O . SER A 1 79 ? -17.573 1.712 12.312 1.00 97.56 79 SER A O 1
ATOM 569 N N . GLY A 1 80 ? -15.379 1.396 12.694 1.00 98.38 80 GLY A N 1
ATOM 570 C CA . GLY A 1 80 ? -15.097 0.635 11.477 1.00 98.38 80 GLY A CA 1
ATOM 571 C C . GLY A 1 80 ? -15.108 1.477 10.195 1.00 98.38 80 GLY A C 1
ATOM 572 O O . GLY A 1 80 ? -15.440 0.949 9.132 1.00 98.38 80 GLY A O 1
ATOM 573 N N . GLN A 1 81 ? -14.806 2.775 10.272 1.00 98.62 81 GLN A N 1
ATOM 574 C CA . GLN A 1 81 ? -14.724 3.652 9.098 1.00 98.62 81 GLN A CA 1
ATOM 575 C C . GLN A 1 81 ? -13.290 3.696 8.566 1.00 98.62 81 GLN A C 1
ATOM 577 O O . GLN A 1 81 ? -12.379 4.096 9.286 1.00 98.62 81 GLN A O 1
ATOM 582 N N . PHE A 1 82 ? -13.106 3.316 7.302 1.00 98.62 82 PHE A N 1
ATOM 583 C CA . PHE A 1 82 ? -11.808 3.307 6.624 1.00 98.62 82 PHE A CA 1
ATOM 584 C C . PHE A 1 82 ? -11.936 3.995 5.265 1.00 98.62 82 PHE A C 1
ATOM 586 O O . PHE A 1 82 ? -12.462 3.416 4.310 1.00 98.62 82 PHE A O 1
ATOM 593 N N . PHE A 1 83 ? -11.481 5.241 5.172 1.00 98.56 83 PHE A N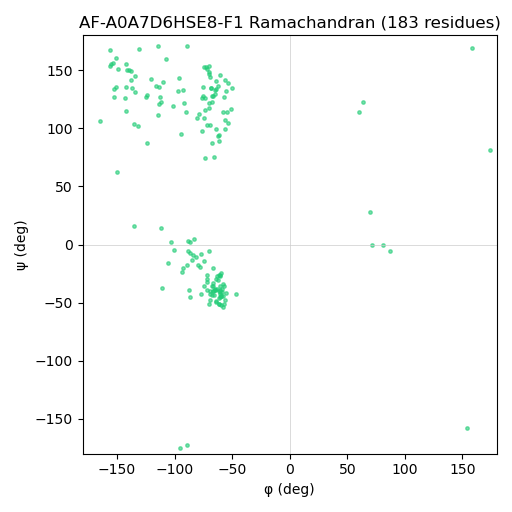 1
ATOM 594 C CA . PHE A 1 83 ? -11.514 6.031 3.944 1.00 98.56 83 PHE A CA 1
ATOM 595 C C . PHE A 1 83 ? -10.094 6.307 3.469 1.00 98.56 83 PHE A C 1
ATOM 597 O O . PHE A 1 83 ? -9.356 7.048 4.109 1.00 98.56 83 PHE A O 1
ATOM 604 N N . TYR A 1 84 ? -9.706 5.720 2.346 1.00 98.00 84 TYR A N 1
ATOM 605 C CA . TYR A 1 84 ? -8.382 5.894 1.755 1.00 98.00 84 TYR A CA 1
ATOM 606 C C . TYR A 1 84 ? -8.417 5.607 0.255 1.00 98.00 84 TYR A C 1
ATOM 608 O O . TYR A 1 84 ? -9.389 5.057 -0.263 1.00 98.00 84 TYR A O 1
ATOM 616 N N . ASP A 1 85 ? -7.353 5.980 -0.448 1.00 96.81 85 ASP A N 1
ATOM 617 C CA . ASP A 1 85 ? -7.076 5.516 -1.803 1.00 96.81 85 ASP A CA 1
ATOM 618 C C . ASP A 1 85 ? -6.117 4.314 -1.764 1.00 96.81 85 ASP A C 1
ATOM 620 O O . ASP A 1 85 ? -5.773 3.812 -0.692 1.00 96.81 85 ASP A O 1
ATOM 624 N N . CYS A 1 86 ? -5.688 3.829 -2.931 1.00 97.44 86 CYS A N 1
ATOM 625 C CA . CYS A 1 86 ? -4.792 2.673 -3.019 1.00 97.44 86 CYS A CA 1
ATOM 626 C C . CYS A 1 86 ? -3.487 2.861 -2.231 1.00 97.44 86 CYS A C 1
ATOM 628 O O . CYS A 1 86 ? -3.097 2.002 -1.444 1.00 97.44 86 CYS A O 1
ATOM 630 N N . SER A 1 87 ? -2.841 4.011 -2.406 1.00 97.75 87 SER A N 1
ATOM 631 C CA . SER A 1 87 ? -1.612 4.357 -1.699 1.00 97.75 87 SER A CA 1
ATOM 632 C C . SER A 1 87 ? -1.840 4.671 -0.224 1.00 97.75 87 SER A C 1
ATOM 634 O O . SER A 1 87 ? -0.980 4.358 0.586 1.00 97.75 87 SER A O 1
ATOM 636 N N . GLY A 1 88 ? -2.996 5.230 0.140 1.00 98.00 88 GLY A N 1
ATOM 637 C CA . GLY A 1 88 ? -3.370 5.510 1.523 1.00 98.00 88 GLY A CA 1
ATOM 638 C C . GLY A 1 88 ? -3.591 4.241 2.343 1.00 98.00 88 GLY A C 1
ATOM 639 O O . GLY A 1 88 ? -3.212 4.223 3.507 1.00 98.00 88 GLY A O 1
ATOM 640 N N . LEU A 1 89 ? -4.133 3.176 1.737 1.00 98.50 89 LEU A N 1
ATOM 641 C CA . LEU A 1 89 ? -4.209 1.851 2.365 1.00 98.50 89 LEU A CA 1
ATOM 642 C C . LEU A 1 89 ? -2.805 1.320 2.667 1.00 98.50 89 LEU A C 1
ATOM 644 O O . LEU A 1 89 ? -2.523 0.908 3.786 1.00 98.50 89 LEU A O 1
ATOM 648 N N . VAL A 1 90 ? -1.919 1.330 1.667 1.00 98.31 90 VAL A N 1
ATOM 649 C CA . VAL A 1 90 ? -0.566 0.767 1.799 1.00 98.31 90 VAL A CA 1
ATOM 650 C C . VAL A 1 90 ? 0.274 1.553 2.802 1.00 98.31 90 VAL A C 1
ATOM 652 O O . VAL A 1 90 ? 0.948 0.947 3.627 1.00 98.31 90 VAL A O 1
ATOM 655 N N . ASP A 1 91 ? 0.206 2.880 2.752 1.00 98.38 91 ASP A N 1
ATOM 656 C CA . ASP A 1 91 ? 0.849 3.786 3.704 1.00 98.38 91 ASP A CA 1
ATOM 657 C C . ASP A 1 91 ? 0.391 3.512 5.145 1.00 98.38 91 ASP A C 1
ATOM 659 O O . ASP A 1 91 ? 1.218 3.197 5.999 1.00 98.38 91 ASP A O 1
ATOM 663 N N . TYR A 1 92 ? -0.926 3.511 5.384 1.00 98.50 92 TYR A N 1
ATOM 664 C CA . TYR A 1 92 ? -1.507 3.264 6.706 1.00 98.50 92 TYR A CA 1
ATOM 665 C C . TYR A 1 92 ? -1.123 1.886 7.269 1.00 98.50 92 TYR A C 1
ATOM 667 O O . TYR A 1 92 ? -0.724 1.771 8.430 1.00 98.50 92 TYR A O 1
ATOM 675 N N . ALA A 1 93 ? -1.178 0.841 6.439 1.00 98.44 93 ALA A N 1
ATOM 676 C CA . ALA A 1 93 ? -0.820 -0.511 6.852 1.00 98.44 93 ALA A CA 1
ATOM 677 C C . ALA A 1 93 ? 0.689 -0.657 7.125 1.00 98.44 93 ALA A C 1
ATOM 679 O O . ALA A 1 93 ? 1.083 -1.268 8.121 1.00 98.44 93 ALA A O 1
ATOM 680 N N . LEU A 1 94 ? 1.554 -0.087 6.276 1.00 98.00 94 LEU A N 1
ATOM 681 C CA . LEU A 1 94 ? 3.008 -0.135 6.469 1.00 98.00 94 LEU A CA 1
ATOM 682 C C . LEU A 1 94 ? 3.447 0.660 7.700 1.00 98.00 94 LEU A C 1
ATOM 684 O O . LEU A 1 94 ? 4.312 0.185 8.431 1.00 98.00 94 LEU A O 1
ATOM 688 N N . GLU A 1 95 ? 2.857 1.828 7.965 1.00 98.00 95 GLU A N 1
ATOM 689 C CA . GLU A 1 95 ? 3.172 2.633 9.153 1.00 98.00 95 GLU A CA 1
ATOM 690 C C . GLU A 1 95 ? 2.944 1.837 10.448 1.00 98.00 95 GLU A C 1
ATOM 692 O O . GLU A 1 95 ? 3.716 1.939 11.404 1.00 98.00 95 GLU A O 1
ATOM 697 N N . ARG A 1 96 ? 1.916 0.986 10.462 1.00 97.75 96 ARG A N 1
ATOM 698 C CA . ARG A 1 96 ? 1.524 0.189 11.629 1.00 97.75 96 ARG A CA 1
ATOM 699 C C . ARG A 1 96 ? 2.250 -1.147 11.722 1.00 97.75 96 ARG A C 1
ATOM 701 O O . ARG A 1 96 ? 2.606 -1.571 12.820 1.00 97.75 96 ARG A O 1
ATOM 708 N N . ALA A 1 97 ? 2.460 -1.816 10.592 1.00 97.19 97 ALA A N 1
ATOM 709 C CA . ALA A 1 97 ? 3.061 -3.144 10.552 1.00 97.19 97 ALA A CA 1
ATOM 710 C C . ALA A 1 97 ? 4.592 -3.099 10.516 1.00 97.19 97 ALA A C 1
ATOM 712 O O . ALA A 1 97 ? 5.262 -3.871 11.205 1.00 97.19 97 ALA A O 1
ATOM 713 N N . THR A 1 98 ? 5.145 -2.223 9.679 1.00 96.00 98 THR A N 1
ATOM 714 C CA . THR A 1 98 ? 6.559 -2.218 9.287 1.00 96.00 98 THR A CA 1
ATOM 715 C C . THR A 1 98 ? 7.048 -0.794 8.968 1.00 96.00 98 THR A C 1
ATOM 717 O O . THR A 1 98 ? 7.478 -0.521 7.842 1.00 96.00 98 THR A O 1
ATOM 720 N N . PRO A 1 99 ? 7.033 0.146 9.936 1.00 96.12 99 PRO A N 1
ATOM 721 C CA . PRO A 1 99 ? 7.378 1.550 9.678 1.00 96.12 99 PRO A CA 1
ATOM 722 C C . PRO A 1 99 ? 8.812 1.736 9.157 1.00 96.12 99 PRO A C 1
ATOM 724 O O . PRO A 1 99 ? 9.089 2.669 8.404 1.00 96.12 99 PRO A O 1
ATOM 727 N N . ALA A 1 100 ? 9.726 0.823 9.506 1.00 95.19 100 ALA A N 1
ATOM 728 C CA . ALA A 1 100 ? 11.099 0.817 9.002 1.00 95.19 100 ALA A CA 1
ATOM 729 C C . ALA A 1 100 ? 11.194 0.603 7.479 1.00 95.19 100 ALA A C 1
ATOM 731 O O . ALA A 1 100 ? 12.147 1.080 6.863 1.00 95.19 100 ALA A O 1
ATOM 732 N N . ASP A 1 101 ? 10.207 -0.069 6.881 1.00 95.00 101 ASP A N 1
ATOM 733 C CA . ASP A 1 101 ? 10.177 -0.392 5.451 1.00 95.00 101 ASP A CA 1
ATOM 734 C C . ASP A 1 101 ? 9.430 0.679 4.637 1.00 95.00 101 ASP A C 1
ATOM 736 O O . ASP A 1 101 ? 9.675 0.833 3.439 1.00 95.00 101 ASP A O 1
ATOM 740 N N . LEU A 1 102 ? 8.588 1.482 5.303 1.00 96.75 102 LEU A N 1
ATOM 741 C CA . LEU A 1 102 ? 7.977 2.701 4.757 1.00 96.75 102 LEU A CA 1
ATOM 742 C C . LEU A 1 102 ? 8.965 3.875 4.718 1.00 96.75 102 LEU A C 1
ATOM 744 O O . LEU A 1 102 ? 9.045 4.590 3.721 1.00 96.75 102 LEU A O 1
ATOM 748 N N . GLN A 1 103 ? 9.745 4.049 5.791 1.00 96.00 103 GLN A N 1
ATOM 749 C CA . GLN A 1 103 ? 10.676 5.166 5.983 1.00 96.00 103 GLN A CA 1
ATOM 750 C C . GLN A 1 103 ? 11.580 5.485 4.774 1.00 96.00 103 GLN A C 1
ATOM 752 O O . GLN A 1 103 ? 11.755 6.671 4.482 1.00 96.00 103 GLN A O 1
ATOM 757 N N . PRO A 1 104 ? 12.173 4.507 4.062 1.00 95.50 104 PRO A N 1
ATOM 758 C CA . PRO A 1 104 ? 13.096 4.814 2.979 1.00 95.50 104 PRO A CA 1
ATOM 759 C C . PRO A 1 104 ? 12.417 5.265 1.679 1.00 95.50 104 PRO A C 1
ATOM 761 O O . PRO A 1 104 ? 13.149 5.665 0.772 1.00 95.50 104 PRO A O 1
ATOM 764 N N . ILE A 1 105 ? 11.083 5.199 1.554 1.00 96.38 105 ILE A N 1
ATOM 765 C CA . ILE A 1 105 ? 10.340 5.572 0.339 1.00 96.38 105 ILE A CA 1
ATOM 766 C C . ILE A 1 105 ? 10.296 7.108 0.213 1.00 96.38 105 ILE A C 1
ATOM 768 O O . ILE A 1 105 ? 9.585 7.760 0.982 1.00 96.38 105 ILE A O 1
ATOM 772 N N . PRO A 1 106 ? 11.022 7.729 -0.741 1.00 96.38 106 PRO A N 1
ATOM 773 C CA . PRO A 1 106 ? 11.031 9.175 -0.904 1.00 96.38 106 PRO A CA 1
ATOM 774 C C . PRO A 1 106 ? 9.680 9.666 -1.408 1.00 96.38 106 PRO A C 1
ATOM 776 O O . PRO A 1 106 ? 9.137 9.113 -2.358 1.00 96.38 106 PRO A O 1
ATOM 779 N N . HIS A 1 107 ? 9.174 10.735 -0.809 1.00 96.56 107 HIS A N 1
ATOM 780 C CA . HIS A 1 107 ? 7.929 11.373 -1.213 1.00 96.56 107 HIS A CA 1
ATOM 781 C C . HIS A 1 107 ? 7.942 12.846 -0.785 1.00 96.56 107 HIS A C 1
ATOM 783 O O . HIS A 1 107 ? 8.670 13.237 0.126 1.00 96.56 107 HIS A O 1
ATOM 789 N N . GLN A 1 108 ? 7.169 13.687 -1.475 1.00 94.38 108 GLN A N 1
ATOM 790 C CA . GLN A 1 108 ? 7.095 15.134 -1.196 1.00 94.38 108 GLN A CA 1
ATOM 791 C C . GLN A 1 108 ? 5.800 15.552 -0.492 1.00 94.38 108 GLN A C 1
ATOM 793 O O . GLN A 1 108 ? 5.673 16.682 -0.022 1.00 94.38 108 GLN A O 1
ATOM 798 N N . LYS A 1 109 ? 4.794 14.677 -0.507 1.00 92.94 109 LYS A N 1
ATOM 799 C CA . LYS A 1 109 ? 3.493 14.912 0.125 1.00 92.94 109 LYS A CA 1
ATOM 800 C C . LYS A 1 109 ? 3.531 14.433 1.576 1.00 92.94 109 LYS A C 1
ATOM 802 O O . LYS A 1 109 ? 4.585 14.088 2.086 1.00 92.94 109 LYS A O 1
ATOM 807 N N . ALA A 1 110 ? 2.384 14.432 2.249 1.00 93.56 110 ALA A N 1
ATOM 808 C CA . ALA A 1 110 ? 2.286 13.918 3.617 1.00 93.56 110 ALA A CA 1
ATOM 809 C C . ALA A 1 110 ? 2.528 12.399 3.717 1.00 93.56 110 ALA A C 1
ATOM 811 O O . ALA A 1 110 ? 2.820 11.909 4.798 1.00 93.56 110 ALA A O 1
ATOM 812 N N . ARG A 1 111 ? 2.381 11.682 2.597 1.00 95.38 111 ARG A N 1
ATOM 813 C CA . ARG A 1 111 ? 2.581 10.239 2.450 1.00 95.38 111 ARG A CA 1
ATOM 814 C C . ARG A 1 111 ? 3.025 9.908 1.022 1.00 95.38 111 ARG A C 1
ATOM 816 O O . ARG A 1 111 ? 2.771 10.731 0.129 1.00 95.38 111 ARG A O 1
ATOM 823 N N . PRO A 1 112 ? 3.638 8.742 0.769 1.00 97.00 112 PRO A N 1
ATOM 824 C CA . PRO A 1 112 ? 3.936 8.301 -0.585 1.00 97.00 112 PRO A CA 1
ATOM 825 C C . PRO A 1 112 ? 2.662 8.053 -1.406 1.00 97.00 112 PRO A C 1
ATOM 827 O O . PRO A 1 112 ? 1.654 7.529 -0.920 1.00 97.00 112 PRO A O 1
ATOM 830 N N . LEU A 1 113 ? 2.714 8.443 -2.679 1.00 97.00 113 LEU A N 1
ATOM 831 C CA . LEU A 1 113 ? 1.724 8.092 -3.695 1.00 97.00 113 LEU A CA 1
ATOM 832 C C . LEU A 1 113 ? 2.102 6.773 -4.382 1.00 97.00 113 LEU A C 1
ATOM 834 O O . LEU A 1 113 ? 3.217 6.275 -4.238 1.00 97.00 113 LEU A O 1
ATOM 838 N N . ALA A 1 114 ? 1.195 6.227 -5.197 1.00 97.19 114 ALA A N 1
ATOM 839 C CA . ALA A 1 114 ? 1.462 5.000 -5.950 1.00 97.19 114 ALA A CA 1
ATOM 840 C C . ALA A 1 114 ? 2.730 5.103 -6.822 1.00 97.19 114 ALA A C 1
ATOM 842 O O . ALA A 1 114 ? 3.532 4.173 -6.829 1.00 97.19 114 ALA A O 1
ATOM 843 N N . ALA A 1 115 ? 2.952 6.242 -7.490 1.00 96.56 115 ALA A N 1
ATOM 844 C CA . ALA A 1 115 ? 4.167 6.474 -8.275 1.00 96.56 115 ALA A CA 1
ATOM 845 C C . ALA A 1 115 ? 5.449 6.564 -7.435 1.00 96.56 115 ALA A C 1
ATOM 847 O O . ALA A 1 115 ? 6.498 6.129 -7.903 1.00 96.56 115 ALA A O 1
ATOM 848 N N . ASP A 1 116 ? 5.381 7.084 -6.205 1.00 97.75 116 ASP A N 1
ATOM 849 C CA . ASP A 1 116 ? 6.543 7.138 -5.307 1.00 97.75 116 ASP A CA 1
ATOM 850 C C . ASP A 1 116 ? 6.946 5.721 -4.877 1.00 97.75 116 ASP A C 1
ATOM 852 O O . ASP A 1 116 ? 8.125 5.359 -4.908 1.00 97.75 116 ASP A O 1
ATOM 856 N N . ILE A 1 117 ? 5.950 4.894 -4.535 1.00 97.38 117 ILE A N 1
ATOM 857 C CA . ILE A 1 117 ? 6.144 3.484 -4.178 1.00 97.38 117 ILE A CA 1
ATOM 858 C C . ILE A 1 117 ? 6.688 2.712 -5.383 1.00 97.38 117 ILE A C 1
ATOM 860 O O . ILE A 1 117 ? 7.693 2.019 -5.256 1.00 97.38 117 ILE A O 1
ATOM 864 N N . GLU A 1 118 ? 6.077 2.854 -6.561 1.00 96.88 118 GLU A N 1
ATOM 865 C CA . GLU A 1 118 ? 6.549 2.209 -7.791 1.00 96.88 118 GLU A CA 1
ATOM 866 C C . GLU A 1 118 ? 7.996 2.601 -8.100 1.00 96.88 118 GLU A C 1
ATOM 868 O O . GLU A 1 118 ? 8.849 1.719 -8.202 1.00 96.88 118 GLU A O 1
ATOM 873 N N . SER A 1 119 ? 8.301 3.902 -8.116 1.00 95.88 119 SER A N 1
ATOM 874 C CA . SER A 1 119 ? 9.643 4.413 -8.413 1.00 95.88 119 SER A CA 1
ATOM 875 C C . SER A 1 119 ? 10.672 3.895 -7.412 1.00 95.88 119 SER A C 1
ATOM 877 O O . SER A 1 119 ? 11.786 3.527 -7.786 1.00 95.88 119 SER A O 1
ATOM 879 N N . TYR A 1 120 ? 10.317 3.842 -6.124 1.00 95.69 120 TYR A N 1
ATOM 880 C CA . TYR A 1 120 ? 11.184 3.302 -5.084 1.00 95.69 120 TYR A CA 1
ATOM 881 C C . TYR A 1 120 ? 11.509 1.829 -5.330 1.00 95.69 120 TYR A C 1
ATOM 883 O O . TYR A 1 120 ? 12.686 1.453 -5.339 1.00 95.69 120 TYR A O 1
ATOM 891 N N . LEU A 1 121 ? 10.471 1.020 -5.549 1.00 93.94 121 LEU A N 1
ATOM 892 C CA . LEU A 1 121 ? 10.574 -0.418 -5.753 1.00 93.94 121 LEU A CA 1
ATOM 893 C C . LEU A 1 121 ? 11.302 -0.745 -7.064 1.00 93.94 121 LEU A C 1
ATOM 895 O O . LEU A 1 121 ? 12.119 -1.668 -7.110 1.00 93.94 121 LEU A O 1
ATOM 899 N N . GLN A 1 122 ? 11.108 0.049 -8.118 1.00 92.44 122 GLN A N 1
ATOM 900 C CA . GLN A 1 122 ? 11.780 -0.126 -9.405 1.00 92.44 122 GLN A CA 1
ATOM 901 C C . GLN A 1 122 ? 13.312 -0.092 -9.275 1.00 92.44 122 GLN A C 1
ATOM 903 O O . GLN A 1 122 ? 14.006 -0.865 -9.940 1.00 92.44 122 GLN A O 1
ATOM 908 N N . ARG A 1 123 ? 13.860 0.707 -8.346 1.00 90.38 123 ARG A N 1
ATOM 909 C CA . ARG A 1 123 ? 15.310 0.737 -8.050 1.00 90.38 123 ARG A CA 1
ATOM 910 C C . ARG A 1 123 ? 15.847 -0.607 -7.554 1.00 90.38 123 ARG A C 1
ATOM 912 O O . ARG A 1 123 ? 17.025 -0.895 -7.741 1.00 90.38 123 ARG A O 1
ATOM 919 N N . GLY A 1 124 ? 14.990 -1.425 -6.947 1.00 84.00 124 GLY A N 1
ATOM 920 C CA . GLY A 1 124 ? 15.325 -2.751 -6.438 1.00 84.00 124 GLY A CA 1
ATOM 921 C C . GLY A 1 124 ? 15.216 -3.875 -7.461 1.00 84.00 124 GLY A C 1
ATOM 922 O O . GLY A 1 124 ? 15.464 -5.021 -7.113 1.00 84.00 124 GLY A O 1
ATOM 923 N N . LEU A 1 125 ? 14.888 -3.616 -8.730 1.00 82.12 125 LEU A N 1
ATOM 924 C CA . LEU A 1 125 ? 14.808 -4.694 -9.731 1.00 82.12 125 LEU A CA 1
ATOM 925 C C . LEU A 1 125 ? 16.145 -5.432 -9.940 1.00 82.12 125 LEU A C 1
ATOM 927 O O . LEU A 1 125 ? 16.141 -6.603 -10.315 1.00 82.12 125 LEU A O 1
ATOM 931 N N . GLY A 1 126 ? 17.277 -4.771 -9.672 1.00 79.38 126 GLY A N 1
ATOM 932 C CA . GLY A 1 126 ? 18.617 -5.366 -9.744 1.00 79.38 126 GLY A CA 1
ATOM 933 C C . GLY A 1 126 ? 19.058 -6.127 -8.486 1.00 79.38 126 GLY A C 1
ATOM 934 O O . GLY A 1 126 ? 20.095 -6.786 -8.515 1.00 79.38 126 GLY A O 1
ATOM 935 N N . GLY A 1 127 ? 18.304 -6.047 -7.388 1.00 83.38 127 GLY A N 1
ATOM 936 C CA . GLY A 1 127 ? 18.653 -6.665 -6.110 1.00 83.38 127 GLY A CA 1
ATOM 937 C C . GLY A 1 127 ? 17.942 -6.011 -4.920 1.00 83.38 127 GLY A C 1
ATOM 938 O O . GLY A 1 127 ? 17.329 -4.957 -5.077 1.00 83.38 127 GLY A O 1
ATOM 939 N N . PRO A 1 128 ? 18.002 -6.621 -3.723 1.00 87.62 128 PRO A N 1
ATOM 940 C CA . PRO A 1 128 ? 17.348 -6.081 -2.535 1.00 87.62 128 PRO A CA 1
ATOM 941 C C . PRO A 1 128 ? 17.741 -4.626 -2.252 1.00 87.62 128 PRO A C 1
ATOM 943 O O . PRO A 1 128 ? 18.911 -4.257 -2.348 1.00 87.62 128 PRO A O 1
ATOM 946 N N . ILE A 1 129 ? 16.755 -3.825 -1.863 1.00 91.75 129 ILE A N 1
ATOM 947 C CA . ILE A 1 129 ? 16.922 -2.462 -1.346 1.00 91.75 129 ILE A CA 1
ATOM 948 C C . ILE A 1 129 ? 16.473 -2.434 0.117 1.00 91.75 129 ILE A C 1
ATOM 950 O O . ILE A 1 129 ? 15.953 -3.424 0.632 1.00 91.75 129 ILE A O 1
ATOM 954 N N . GLN A 1 130 ? 16.717 -1.329 0.822 1.00 89.12 130 GLN A N 1
ATOM 955 C CA . GLN A 1 130 ? 16.398 -1.222 2.248 1.00 89.12 130 GLN A CA 1
ATOM 956 C C . GLN A 1 130 ? 14.925 -1.560 2.511 1.00 89.12 130 GLN A C 1
ATOM 958 O O . GLN A 1 130 ? 14.049 -0.825 2.082 1.00 89.12 130 GLN A O 1
ATOM 963 N N . GLY A 1 131 ? 14.665 -2.655 3.222 1.00 86.81 131 GLY A N 1
ATOM 964 C CA . GLY A 1 131 ? 13.308 -3.073 3.570 1.00 86.81 131 GLY A CA 1
ATOM 965 C C . GLY A 1 131 ? 12.545 -3.812 2.468 1.00 86.81 131 GLY A C 1
ATOM 966 O O . GLY A 1 131 ? 11.408 -4.211 2.693 1.00 86.81 131 GLY A O 1
ATOM 967 N N . TRP A 1 132 ? 13.129 -4.026 1.278 1.00 93.75 132 TRP A N 1
ATOM 968 C CA . TRP A 1 132 ? 12.401 -4.609 0.145 1.00 93.75 132 TRP A CA 1
ATOM 969 C C . TRP A 1 132 ? 13.235 -5.573 -0.702 1.00 93.75 132 TRP A C 1
ATOM 971 O O . TRP A 1 132 ? 14.367 -5.296 -1.099 1.00 93.75 132 TRP A O 1
ATOM 981 N N . GLN A 1 133 ? 12.631 -6.705 -1.049 1.00 92.62 133 GLN A N 1
ATOM 982 C CA . GLN A 1 133 ? 13.188 -7.724 -1.929 1.00 92.62 133 GLN A CA 1
ATOM 983 C C . GLN A 1 133 ? 12.380 -7.791 -3.238 1.00 92.62 133 GLN A C 1
ATOM 985 O O . GLN A 1 133 ? 11.163 -7.975 -3.187 1.00 92.62 133 GLN A O 1
ATOM 990 N N . PRO A 1 134 ? 13.022 -7.696 -4.417 1.00 92.94 134 PRO A N 1
ATOM 991 C CA . PRO A 1 134 ? 12.328 -7.839 -5.694 1.00 92.94 134 PRO A CA 1
ATOM 992 C C . PRO A 1 134 ? 11.874 -9.282 -5.936 1.00 92.94 134 PRO A C 1
ATOM 994 O O . PRO A 1 134 ? 12.571 -10.244 -5.598 1.00 92.94 134 PRO A O 1
ATOM 997 N N . LEU A 1 135 ? 10.736 -9.436 -6.610 1.00 90.81 135 LEU A N 1
ATOM 998 C CA . LEU A 1 135 ? 10.253 -10.706 -7.138 1.00 90.81 135 LEU A CA 1
ATOM 999 C C . LEU A 1 135 ? 10.252 -10.653 -8.664 1.00 90.81 135 LEU A C 1
ATOM 1001 O O . LEU A 1 135 ? 9.575 -9.840 -9.289 1.00 90.81 135 LEU A O 1
ATOM 1005 N N . SER A 1 136 ? 10.994 -11.574 -9.275 1.00 87.38 136 SER A N 1
ATOM 1006 C CA . SER A 1 136 ? 11.135 -11.662 -10.734 1.00 87.38 136 SER A CA 1
ATOM 1007 C C . SER A 1 136 ? 9.973 -12.383 -11.424 1.00 87.38 136 SER A C 1
ATOM 1009 O O . SER A 1 136 ? 9.880 -12.384 -12.654 1.00 87.38 136 SER A O 1
ATOM 1011 N N . ARG A 1 137 ? 9.091 -13.028 -10.651 1.00 89.50 137 ARG A N 1
ATOM 1012 C CA . ARG A 1 137 ? 8.004 -13.870 -11.156 1.00 89.50 137 ARG A CA 1
ATOM 1013 C C . ARG A 1 137 ? 6.714 -13.620 -10.395 1.00 89.50 137 ARG A C 1
ATOM 1015 O O . ARG A 1 137 ? 6.696 -13.654 -9.171 1.00 89.50 137 ARG A O 1
ATOM 1022 N N . VAL A 1 138 ? 5.620 -13.489 -11.143 1.00 90.31 138 VAL A N 1
ATOM 1023 C CA . VAL A 1 138 ? 4.270 -13.329 -10.583 1.00 90.31 138 VAL A CA 1
ATOM 1024 C C . VAL A 1 138 ? 3.884 -14.530 -9.719 1.00 90.31 138 VAL A C 1
ATOM 1026 O O . VAL A 1 138 ? 3.318 -14.353 -8.654 1.00 90.31 138 VAL A O 1
ATOM 1029 N N . ASP A 1 139 ? 4.231 -15.755 -10.117 1.00 92.75 139 ASP A N 1
ATOM 1030 C CA . ASP A 1 139 ? 3.902 -16.960 -9.339 1.00 92.75 139 ASP A CA 1
ATOM 1031 C C . ASP A 1 139 ? 4.680 -17.113 -8.019 1.00 92.75 139 ASP A C 1
ATOM 1033 O O . ASP A 1 139 ? 4.370 -18.006 -7.233 1.00 92.75 139 ASP A O 1
ATOM 1037 N N . ALA A 1 140 ? 5.650 -16.233 -7.753 1.00 93.12 140 ALA A N 1
ATOM 1038 C CA . ALA A 1 140 ? 6.351 -16.162 -6.477 1.00 93.12 140 ALA A CA 1
ATOM 1039 C C . ALA A 1 140 ? 5.659 -15.240 -5.457 1.00 93.12 140 ALA A C 1
ATOM 1041 O O . ALA A 1 140 ? 6.111 -15.191 -4.310 1.00 93.12 140 ALA A O 1
ATOM 1042 N N . LEU A 1 141 ? 4.597 -14.529 -5.866 1.00 94.88 141 LEU A N 1
ATOM 1043 C CA . LEU A 1 141 ? 3.807 -13.666 -4.991 1.00 94.88 141 LEU A CA 1
ATOM 1044 C C . LEU A 1 141 ? 3.147 -14.476 -3.868 1.00 94.88 141 LEU A C 1
ATOM 1046 O O . LEU A 1 141 ? 2.560 -15.541 -4.086 1.00 94.88 141 LEU A O 1
ATOM 1050 N N . ARG A 1 142 ? 3.215 -13.929 -2.663 1.00 95.50 142 ARG A N 1
ATOM 1051 C CA . ARG A 1 142 ? 2.641 -14.439 -1.419 1.00 95.50 142 ARG A CA 1
ATOM 1052 C C . ARG A 1 142 ? 1.862 -13.328 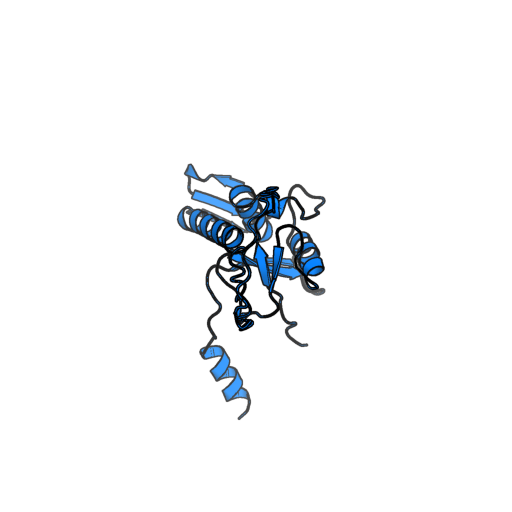-0.724 1.00 95.50 142 ARG A C 1
ATOM 1054 O O . ARG A 1 142 ? 1.953 -12.162 -1.098 1.00 95.50 142 ARG A O 1
ATOM 1061 N N . ALA A 1 143 ? 1.091 -13.704 0.293 1.00 96.62 143 ALA A N 1
ATOM 1062 C CA . ALA A 1 143 ? 0.398 -12.730 1.124 1.00 96.62 143 ALA A CA 1
ATOM 1063 C C . ALA A 1 143 ? 1.396 -11.711 1.708 1.00 96.62 143 ALA A C 1
ATOM 1065 O O . ALA A 1 143 ? 2.441 -12.106 2.227 1.00 96.62 143 ALA A O 1
ATOM 1066 N N . GLY A 1 144 ? 1.074 -10.422 1.597 1.00 96.81 144 GLY A N 1
ATOM 1067 C CA . GLY A 1 144 ? 1.910 -9.315 2.062 1.00 96.81 144 GLY A CA 1
ATOM 1068 C C . GLY A 1 144 ? 2.947 -8.812 1.063 1.00 96.81 144 GLY A C 1
ATOM 1069 O O . GLY A 1 144 ? 3.604 -7.813 1.340 1.00 96.81 144 GLY A O 1
ATOM 1070 N N . ASP A 1 145 ? 3.098 -9.458 -0.095 1.00 96.81 145 ASP A N 1
ATOM 1071 C CA . ASP A 1 145 ? 3.881 -8.881 -1.188 1.00 96.81 145 ASP A CA 1
ATOM 1072 C C . ASP A 1 145 ? 3.119 -7.675 -1.788 1.00 96.81 145 ASP A C 1
ATOM 1074 O O . ASP A 1 145 ? 1.886 -7.642 -1.798 1.00 96.81 145 ASP A O 1
ATOM 1078 N N . VAL A 1 146 ? 3.841 -6.674 -2.289 1.00 96.94 146 VAL A N 1
ATOM 1079 C CA . VAL A 1 146 ? 3.295 -5.438 -2.867 1.00 96.94 146 VAL A CA 1
ATOM 1080 C C . VAL A 1 146 ? 3.513 -5.416 -4.372 1.00 96.94 146 VAL A C 1
ATOM 1082 O O . VAL A 1 146 ? 4.567 -5.804 -4.882 1.00 96.94 146 VAL A O 1
ATOM 1085 N N . VAL A 1 147 ? 2.501 -4.941 -5.090 1.00 96.38 147 VAL A N 1
ATOM 1086 C CA . VAL A 1 147 ? 2.532 -4.737 -6.538 1.00 96.38 147 VAL A CA 1
ATOM 1087 C C . VAL A 1 147 ? 2.186 -3.282 -6.815 1.00 96.38 147 VAL A C 1
ATOM 1089 O O . VAL A 1 147 ? 1.166 -2.800 -6.327 1.00 96.38 147 VAL A O 1
ATOM 1092 N N . ALA A 1 148 ? 3.017 -2.594 -7.595 1.00 96.06 148 ALA A N 1
ATOM 1093 C CA . ALA A 1 148 ? 2.824 -1.193 -7.955 1.00 96.06 148 ALA A CA 1
ATOM 1094 C C . ALA A 1 148 ? 3.054 -0.984 -9.456 1.00 96.06 148 ALA A C 1
ATOM 1096 O O . ALA A 1 148 ? 3.894 -1.657 -10.056 1.00 96.06 148 ALA A O 1
ATOM 1097 N N . TRP A 1 149 ? 2.298 -0.072 -10.063 1.00 95.19 149 TRP A N 1
ATOM 1098 C CA . TRP A 1 149 ? 2.486 0.349 -11.451 1.00 95.19 149 TRP A CA 1
ATOM 1099 C C . TRP A 1 149 ? 2.060 1.803 -11.643 1.00 95.19 149 TRP A C 1
ATOM 1101 O O . TRP A 1 149 ? 1.167 2.299 -10.953 1.00 95.19 149 TRP A O 1
ATOM 1111 N N . LEU A 1 150 ? 2.687 2.475 -12.607 1.00 95.38 150 LEU A N 1
ATOM 1112 C CA . LEU A 1 150 ? 2.338 3.839 -12.996 1.00 95.38 150 LEU A CA 1
ATOM 1113 C C . LEU A 1 150 ? 1.017 3.878 -13.765 1.00 95.38 150 LEU A C 1
ATOM 1115 O O . LEU A 1 150 ? 0.638 2.917 -14.443 1.00 95.38 150 LEU A O 1
ATOM 1119 N N . ALA A 1 151 ? 0.326 5.011 -13.677 1.00 90.94 151 ALA A N 1
ATOM 1120 C CA . ALA A 1 151 ? -0.798 5.284 -14.559 1.00 90.94 151 ALA A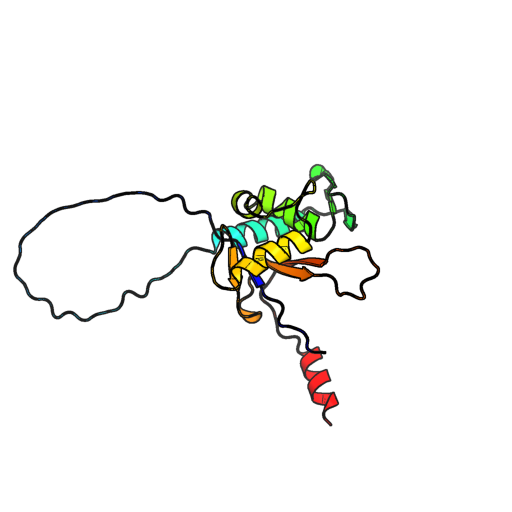 CA 1
ATOM 1121 C C . ALA A 1 151 ? -0.308 5.288 -16.013 1.00 90.94 151 ALA A C 1
ATOM 1123 O O . ALA A 1 151 ? 0.828 5.670 -16.303 1.00 90.94 151 ALA A O 1
ATOM 1124 N N . THR A 1 152 ? -1.158 4.837 -16.930 1.00 87.00 152 THR A N 1
ATOM 1125 C CA . THR A 1 152 ? -0.842 4.898 -18.356 1.00 87.00 152 THR A CA 1
ATOM 1126 C C . THR A 1 152 ? -0.869 6.349 -18.838 1.00 87.00 152 THR A C 1
ATOM 1128 O O . THR A 1 152 ? -1.564 7.188 -18.266 1.00 87.00 152 THR A O 1
ATOM 1131 N N . GLU A 1 153 ? -0.116 6.655 -19.897 1.00 83.50 153 GLU A N 1
ATOM 1132 C CA . GLU A 1 153 ? -0.025 8.018 -20.450 1.00 83.50 153 GLU A CA 1
ATOM 1133 C C . GLU A 1 153 ? -1.383 8.574 -20.918 1.00 83.50 153 GLU A C 1
ATOM 1135 O O . GLU A 1 153 ? -1.579 9.785 -20.952 1.00 83.50 153 GLU A O 1
ATOM 1140 N N . ASP A 1 154 ? -2.330 7.696 -21.258 1.00 83.75 154 ASP A N 1
ATOM 1141 C CA . ASP A 1 154 ? -3.701 8.021 -21.660 1.00 83.75 154 ASP A CA 1
ATOM 1142 C C . ASP A 1 154 ? -4.690 8.115 -20.482 1.00 83.75 154 ASP A C 1
ATOM 1144 O O . ASP A 1 154 ? -5.882 8.345 -20.695 1.00 83.75 154 ASP A O 1
ATOM 1148 N N . SER A 1 155 ? -4.223 7.956 -19.238 1.00 81.38 155 SER A N 1
ATOM 1149 C CA . SER A 1 155 ? -5.071 8.089 -18.054 1.00 81.38 155 SER A CA 1
ATOM 1150 C C . SER A 1 155 ? -5.587 9.519 -17.888 1.00 81.38 155 SER A C 1
ATOM 1152 O O . SER A 1 155 ? -4.827 10.486 -17.859 1.00 81.38 155 SER A O 1
ATOM 1154 N N . THR A 1 156 ? -6.901 9.658 -17.704 1.00 84.44 156 THR A N 1
ATOM 1155 C CA . THR A 1 156 ? -7.567 10.954 -17.498 1.00 84.44 156 THR A CA 1
ATOM 1156 C C . THR A 1 156 ? -7.949 11.216 -16.039 1.00 84.44 156 THR A C 1
ATOM 1158 O O . THR A 1 156 ? -8.592 12.223 -15.754 1.00 84.44 156 THR A O 1
ATOM 1161 N N . THR A 1 157 ? -7.628 10.308 -15.110 1.00 77.06 157 THR A N 1
ATOM 1162 C CA . THR A 1 157 ? -8.142 10.347 -13.726 1.00 77.06 157 THR A CA 1
ATOM 1163 C C . THR A 1 157 ? -7.313 11.218 -12.780 1.00 77.06 157 THR A C 1
ATOM 1165 O O . THR A 1 157 ? -7.725 11.445 -11.648 1.00 77.06 157 THR A O 1
ATOM 1168 N N . GLY A 1 158 ? -6.159 11.731 -13.227 1.00 78.38 158 GLY A N 1
ATOM 1169 C CA . GLY A 1 158 ? -5.207 12.458 -12.376 1.00 78.38 158 GLY A CA 1
ATOM 1170 C C . GLY A 1 158 ? -4.449 11.564 -11.383 1.00 78.38 158 GLY A C 1
ATOM 1171 O O . GLY A 1 158 ? -3.599 12.062 -10.646 1.00 78.38 158 GLY A O 1
ATOM 1172 N N . ASP A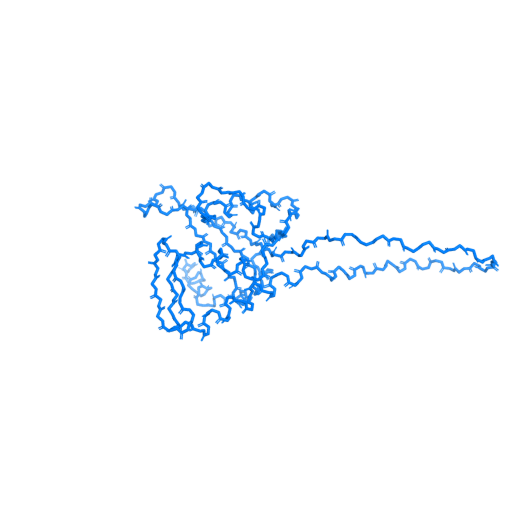 1 159 ? -4.728 10.257 -11.377 1.00 85.88 159 ASP A N 1
ATOM 1173 C CA . ASP A 1 159 ? -4.023 9.274 -10.560 1.00 85.88 159 ASP A CA 1
ATOM 1174 C C . ASP A 1 159 ? -2.590 9.076 -11.061 1.00 85.88 159 ASP A C 1
ATOM 1176 O O . ASP A 1 159 ? -2.322 9.064 -12.262 1.00 85.88 159 ASP A O 1
ATOM 1180 N N . THR A 1 160 ? -1.659 8.861 -10.132 1.00 91.06 160 THR A N 1
ATOM 1181 C CA . THR A 1 160 ? -0.241 8.638 -10.459 1.00 91.06 160 THR A CA 1
ATOM 1182 C C . THR A 1 160 ? 0.070 7.177 -10.791 1.00 91.06 160 THR A C 1
ATOM 1184 O O . THR A 1 160 ? 1.125 6.863 -11.340 1.00 91.06 160 THR A O 1
ATOM 1187 N N . GLY A 1 161 ? -0.858 6.273 -10.483 1.00 94.62 161 GLY A N 1
ATOM 1188 C CA . GLY A 1 161 ? -0.721 4.838 -10.663 1.00 94.62 161 GLY A CA 1
ATOM 1189 C C . GLY A 1 161 ? -1.600 4.072 -9.696 1.00 94.62 161 GLY A C 1
ATOM 1190 O O . GLY A 1 161 ? -2.586 4.599 -9.179 1.00 94.62 161 GLY A O 1
ATOM 1191 N N . HIS A 1 162 ? -1.238 2.823 -9.444 1.00 96.94 162 HIS A N 1
ATOM 1192 C CA . HIS A 1 162 ? -1.920 1.994 -8.466 1.00 96.94 162 HIS A CA 1
ATOM 1193 C C . HIS A 1 162 ? -0.925 1.137 -7.698 1.00 96.94 162 HIS A C 1
ATOM 1195 O O . HIS A 1 162 ? 0.123 0.748 -8.215 1.00 96.94 162 HIS A O 1
ATOM 1201 N N . VAL A 1 163 ? -1.279 0.834 -6.457 1.00 97.94 163 VAL A N 1
ATOM 1202 C CA . VAL A 1 163 ? -0.519 -0.055 -5.587 1.00 97.94 163 VAL A CA 1
ATOM 1203 C C . VAL A 1 163 ? -1.483 -0.974 -4.850 1.00 97.94 163 VAL A C 1
ATOM 1205 O O . VAL A 1 163 ? -2.584 -0.566 -4.481 1.00 97.94 163 VAL A O 1
ATOM 1208 N N . MET A 1 164 ? -1.092 -2.231 -4.668 1.00 97.25 164 MET A N 1
ATOM 1209 C CA . MET A 1 164 ? -1.894 -3.247 -3.993 1.00 97.25 164 MET A CA 1
ATOM 1210 C C . MET A 1 164 ? -1.024 -4.121 -3.095 1.00 97.25 164 MET A C 1
ATOM 1212 O O . MET A 1 164 ? 0.129 -4.402 -3.425 1.00 97.25 164 MET A O 1
ATOM 1216 N N . VAL A 1 165 ? -1.622 -4.620 -2.013 1.00 98.12 165 VAL A N 1
ATOM 1217 C CA . VAL A 1 165 ? -1.069 -5.712 -1.203 1.00 98.12 165 VAL A CA 1
ATOM 1218 C C . VAL A 1 165 ? -1.704 -7.026 -1.647 1.00 98.12 165 VAL A C 1
ATOM 1220 O O . VAL A 1 165 ? -2.923 -7.135 -1.794 1.00 98.12 165 VAL A O 1
ATOM 1223 N N . VAL A 1 166 ? -0.880 -8.041 -1.871 1.00 97.56 166 VAL A N 1
ATOM 1224 C CA . VAL A 1 166 ? -1.325 -9.389 -2.212 1.00 97.56 166 VAL A CA 1
ATOM 1225 C C . VAL A 1 166 ? -1.908 -10.050 -0.965 1.00 97.56 166 VAL A C 1
ATOM 1227 O O . VAL A 1 166 ? -1.243 -10.139 0.059 1.00 97.56 166 VAL A O 1
ATOM 1230 N N . LEU A 1 167 ? -3.142 -10.554 -1.046 1.00 96.00 167 LEU A N 1
ATOM 1231 C CA . LEU A 1 167 ? -3.786 -11.270 0.069 1.00 96.00 167 LEU A CA 1
ATOM 1232 C C . LEU A 1 167 ? -3.585 -12.789 0.005 1.00 96.00 167 LEU A C 1
ATOM 1234 O O . LEU A 1 167 ? -3.663 -13.477 1.018 1.00 96.00 167 LEU A O 1
ATOM 1238 N N . ALA A 1 168 ? -3.330 -13.330 -1.185 1.00 93.94 168 ALA A N 1
ATOM 1239 C CA . ALA A 1 168 ? -3.138 -14.757 -1.401 1.00 93.94 168 ALA A CA 1
ATOM 1240 C C . ALA A 1 168 ? -2.264 -15.012 -2.630 1.00 93.94 168 ALA A C 1
ATOM 1242 O O . ALA A 1 168 ? -2.212 -14.195 -3.550 1.00 93.94 168 ALA A O 1
ATOM 1243 N N . ALA A 1 169 ? -1.613 -16.176 -2.659 1.00 93.56 169 ALA A N 1
ATOM 1244 C CA . ALA A 1 169 ? -0.832 -16.601 -3.813 1.00 93.56 169 ALA A CA 1
ATOM 1245 C C . ALA A 1 169 ? -1.697 -16.615 -5.092 1.00 93.56 169 ALA A C 1
ATOM 1247 O O . ALA A 1 169 ? -2.869 -17.011 -5.046 1.00 93.56 169 ALA A O 1
ATOM 1248 N N . PRO A 1 170 ? -1.145 -16.207 -6.247 1.00 92.12 170 PRO A N 1
ATOM 1249 C CA . PRO A 1 170 ? -1.914 -16.106 -7.474 1.00 92.12 170 PRO A CA 1
ATOM 1250 C C . PRO A 1 170 ? -2.354 -17.487 -7.960 1.00 92.12 170 PRO A C 1
ATOM 1252 O O . PRO A 1 170 ? -1.546 -18.391 -8.171 1.00 92.12 170 PRO A O 1
ATOM 1255 N N . ALA A 1 171 ? -3.653 -17.627 -8.211 1.00 89.50 171 ALA A N 1
ATOM 1256 C CA . ALA A 1 171 ? -4.222 -18.797 -8.860 1.00 89.50 171 ALA A CA 1
ATOM 1257 C C . ALA A 1 171 ? -4.392 -18.550 -10.364 1.00 89.50 171 ALA A C 1
ATOM 1259 O O . ALA A 1 171 ? -4.762 -17.463 -10.815 1.00 89.50 171 ALA A O 1
ATOM 1260 N N . GLN A 1 172 ? -4.167 -19.585 -11.172 1.00 85.25 172 GLN A N 1
ATOM 1261 C CA . GLN A 1 172 ? -4.420 -19.491 -12.606 1.00 85.25 172 GLN A CA 1
ATOM 1262 C C . GLN A 1 172 ? -5.919 -19.348 -12.891 1.00 85.25 172 GLN A C 1
ATOM 1264 O O . GLN A 1 172 ? -6.729 -20.193 -12.512 1.00 85.25 172 GLN A O 1
ATOM 1269 N N . ASN A 1 173 ? -6.288 -18.327 -13.664 1.00 82.88 173 ASN A N 1
ATOM 1270 C CA . ASN A 1 173 ? -7.666 -18.146 -14.108 1.00 82.88 173 ASN A CA 1
ATOM 1271 C C . ASN A 1 173 ? -8.012 -19.131 -15.248 1.00 82.88 173 ASN A C 1
ATOM 1273 O O . ASN A 1 173 ? -7.716 -18.891 -16.426 1.00 82.88 173 ASN A O 1
ATOM 1277 N N . SER A 1 174 ? -8.659 -20.248 -14.900 1.00 79.19 174 SER A N 1
ATOM 1278 C CA . SER A 1 174 ? -9.038 -21.307 -15.849 1.00 79.19 174 SER A CA 1
ATOM 1279 C C . SER A 1 174 ? -10.050 -20.847 -16.910 1.00 79.19 174 SER A C 1
ATOM 1281 O O . SER A 1 174 ? -10.004 -21.318 -18.048 1.00 79.19 174 SER A O 1
ATOM 1283 N N . ALA A 1 175 ? -10.920 -19.882 -16.594 1.00 75.56 175 ALA A N 1
ATOM 1284 C CA . ALA A 1 175 ? -11.876 -19.312 -17.545 1.00 75.56 175 ALA A CA 1
ATOM 1285 C C . ALA A 1 175 ? -11.179 -18.463 -18.621 1.00 75.56 175 ALA A C 1
ATOM 1287 O O . ALA A 1 175 ? -11.501 -18.570 -19.808 1.00 75.56 175 ALA A O 1
ATOM 1288 N N . ARG A 1 176 ? -10.164 -17.680 -18.233 1.00 71.25 176 ARG A N 1
ATOM 1289 C CA . ARG A 1 176 ? -9.334 -16.911 -19.176 1.00 71.25 176 ARG A CA 1
ATOM 1290 C C . ARG A 1 176 ? -8.528 -17.828 -20.095 1.00 71.25 176 ARG A C 1
ATOM 1292 O O . ARG A 1 176 ? -8.437 -17.565 -21.292 1.00 71.25 176 ARG A O 1
ATOM 1299 N N . ARG A 1 177 ? -8.011 -18.940 -19.561 1.00 67.69 177 ARG A N 1
ATOM 1300 C CA . ARG A 1 177 ? -7.297 -19.964 -20.341 1.00 67.69 177 ARG A CA 1
ATOM 1301 C C . ARG A 1 177 ? -8.171 -20.541 -21.462 1.00 67.69 177 ARG A C 1
ATOM 1303 O O . ARG A 1 177 ? -7.707 -20.639 -22.593 1.00 67.69 177 ARG A O 1
ATOM 1310 N N . ARG A 1 178 ? -9.441 -20.858 -21.178 1.00 68.44 178 ARG A N 1
ATOM 1311 C CA . ARG A 1 178 ? -10.383 -21.385 -22.185 1.00 68.44 178 ARG A CA 1
ATOM 1312 C C . ARG A 1 178 ? -10.728 -20.366 -23.274 1.00 68.44 178 ARG A C 1
ATOM 1314 O O . ARG A 1 178 ? -10.752 -20.737 -24.441 1.00 68.44 178 ARG A O 1
ATOM 1321 N N . ARG A 1 179 ? -10.922 -19.086 -22.927 1.00 69.25 179 ARG A N 1
ATOM 1322 C CA . ARG A 1 179 ? -11.165 -18.021 -23.924 1.00 69.25 179 ARG A CA 1
ATOM 1323 C C . ARG A 1 179 ? -9.993 -17.842 -24.892 1.00 69.25 179 ARG A C 1
ATOM 1325 O O . ARG A 1 179 ? -10.219 -17.685 -26.083 1.00 69.25 179 ARG A O 1
ATOM 1332 N N . MET A 1 180 ? -8.757 -17.916 -24.399 1.00 64.81 180 MET A N 1
ATOM 1333 C CA . MET A 1 180 ? -7.566 -17.819 -25.254 1.00 64.81 180 MET A CA 1
ATOM 1334 C C . MET A 1 180 ? -7.347 -19.066 -26.122 1.00 64.81 180 MET A C 1
ATOM 1336 O O . MET A 1 180 ? -6.809 -18.952 -27.219 1.00 64.81 180 MET A O 1
ATOM 1340 N N . ALA A 1 181 ? -7.769 -20.244 -25.654 1.00 67.19 181 ALA A N 1
ATOM 1341 C CA . ALA A 1 181 ? -7.720 -21.476 -26.440 1.00 67.19 181 ALA A CA 1
ATOM 1342 C C . ALA A 1 181 ? -8.804 -21.520 -27.535 1.00 67.19 181 ALA A C 1
ATOM 1344 O O . ALA A 1 181 ? -8.535 -22.008 -28.625 1.00 67.19 181 ALA A O 1
ATOM 1345 N N . GLY A 1 182 ? -9.999 -20.977 -27.272 1.00 60.38 182 GLY A N 1
ATOM 1346 C CA . GLY A 1 182 ? -11.103 -20.923 -28.240 1.00 60.38 182 GLY A CA 1
ATOM 1347 C C . GLY A 1 182 ? -10.980 -19.826 -29.304 1.00 60.38 182 GLY A C 1
ATOM 1348 O O . GLY A 1 182 ? -11.610 -19.929 -30.344 1.00 60.38 182 GLY A O 1
ATOM 1349 N N . ALA A 1 183 ? -10.156 -18.797 -29.079 1.00 58.00 183 ALA A N 1
ATOM 1350 C CA . ALA A 1 183 ? -9.898 -17.727 -30.052 1.00 58.00 183 ALA A CA 1
ATOM 1351 C C . ALA A 1 183 ? -8.825 -18.084 -31.107 1.00 58.00 183 ALA A C 1
ATOM 1353 O O . ALA A 1 183 ? -8.417 -17.225 -31.883 1.00 58.00 183 ALA A O 1
ATOM 1354 N N . ARG A 1 184 ? -8.324 -19.327 -31.100 1.00 57.28 184 ARG A N 1
ATOM 1355 C CA . ARG A 1 184 ? -7.333 -19.852 -32.057 1.00 57.28 184 ARG A CA 1
ATOM 1356 C C . ARG A 1 184 ? -7.911 -20.928 -32.994 1.00 57.28 184 ARG A C 1
ATOM 1358 O O . ARG A 1 184 ? -7.128 -21.655 -33.600 1.00 57.28 184 ARG A O 1
ATOM 1365 N N . GLY A 1 185 ? -9.239 -21.060 -33.055 1.00 43.56 185 GLY A N 1
ATOM 1366 C CA . GLY A 1 185 ? -9.957 -22.010 -33.914 1.00 43.56 185 GLY A CA 1
ATOM 1367 C C . GLY A 1 185 ? -10.635 -21.329 -35.088 1.00 43.56 185 GLY A C 1
ATOM 1368 O O . GLY A 1 185 ? -11.050 -20.162 -34.910 1.00 43.56 185 GLY A O 1
#

Foldseek 3Di:
DDPPDFWWKAFFDFDDDDDDDDDDDDDDDDDDDDPPPPPPPPPPGGVQQLVLLLVQLVVLVVQADAEDEDPDFDDDSVNRYTYYHQQSSSFVSCVPRPVQLLVVQDDDDPGDALLSVVVVVVVCPVHDDRRMGIDPDLQVDAFSMKTGDADDPPDPPPGGTGMDGDNGGDDDDVVVVVVVVVVVD

Radius of gyration: 22.02 Å; Cα contacts (8 Å, |Δi|>4): 281; chains: 1; bounding box: 63×52×55 Å

Secondary structure (DSSP, 8-state):
-------EEEE----------------------------------SHHHHHHHHHHHHHHHHH-SEEEE-SS-EEEGGGTEEEE-HHHHHHHHHHHH-HHHHTTS--SSSS--HHHHHHHHHGGGGS-BTTEEEES-GGG--TT-EEEEEPPTT--S---EEEEE--SPPPP-HHHHHHHHHTT-

Mean predicted aligned error: 12.51 Å

Organism: NCBI:txid1719132